Protein AF-A0AA35XD30-F1 (afdb_monomer_lite)

Organism: Geodia barretti (NCBI:txid519541)

Sequence (212 aa):
MPGANDPANYQLPQQPLHLCMFPRARATGRLSSLTNPYHTVIGGTVFMGCSGQNVDDIYKFSSLTDRLEILENTLQWRHMLPTSPDTLNCYPYQDQDPFIMNTCPHVYFCGNQPSFQSGRITGCDGQSVLTICVPSFDLTHSAVLVRLRGGESEVQEIEFGTSLSHAPNPHLEAVLKMQKEGEEKGEGDGGQESRIEGEMTLLHLMDDDDDD

Structure (mmCIF, N/CA/C/O backbone):
data_AF-A0AA35XD30-F1
#
_entry.id   AF-A0AA35XD30-F1
#
loop_
_atom_site.group_PDB
_atom_site.id
_atom_site.type_symbol
_atom_site.label_atom_id
_atom_site.label_alt_id
_atom_site.label_comp_id
_atom_site.label_asym_id
_atom_site.label_entity_id
_atom_site.label_seq_id
_atom_site.pdbx_PDB_ins_code
_atom_site.Cartn_x
_atom_site.Cartn_y
_atom_site.Cartn_z
_atom_site.occupancy
_atom_site.B_iso_or_equiv
_atom_site.auth_seq_id
_atom_site.auth_comp_id
_atom_site.auth_asym_id
_atom_site.auth_atom_id
_atom_site.pdbx_PDB_model_num
ATOM 1 N N . MET A 1 1 ? 6.345 -3.582 -7.026 1.00 96.62 1 MET A N 1
ATOM 2 C CA . MET A 1 1 ? 5.143 -2.862 -7.490 1.00 96.62 1 MET A CA 1
ATOM 3 C C . MET A 1 1 ? 5.609 -1.524 -8.036 1.00 96.62 1 MET A C 1
ATOM 5 O O . MET A 1 1 ? 6.551 -1.000 -7.450 1.00 96.62 1 MET A O 1
ATOM 9 N N . PRO A 1 2 ? 5.038 -1.013 -9.134 1.00 97.94 2 PRO A N 1
ATOM 10 C CA . PRO A 1 2 ? 5.314 0.341 -9.607 1.00 97.94 2 PRO A CA 1
ATOM 11 C C . PRO A 1 2 ? 4.701 1.400 -8.670 1.00 97.94 2 PRO A C 1
ATOM 13 O O . PRO A 1 2 ? 3.645 1.169 -8.074 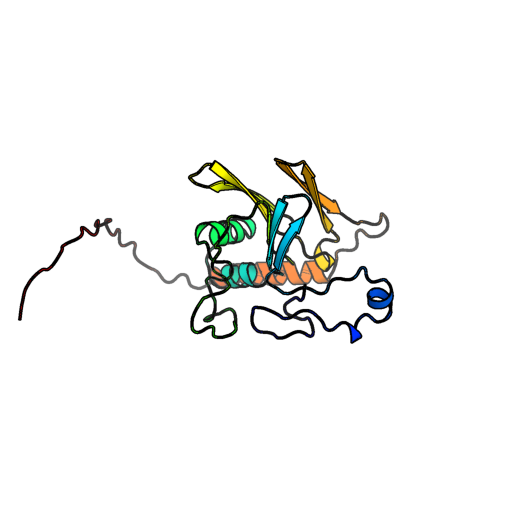1.00 97.94 2 PRO A O 1
ATOM 16 N N . GLY A 1 3 ? 5.354 2.552 -8.544 1.00 96.50 3 GLY A N 1
ATOM 17 C CA . GLY A 1 3 ? 4.852 3.774 -7.911 1.00 96.50 3 GLY A CA 1
ATOM 18 C C . GLY A 1 3 ? 4.527 4.880 -8.922 1.00 96.50 3 GLY A C 1
ATOM 19 O O . GLY A 1 3 ? 4.594 4.682 -10.134 1.00 96.50 3 GLY A O 1
ATOM 20 N N . ALA A 1 4 ? 4.185 6.073 -8.42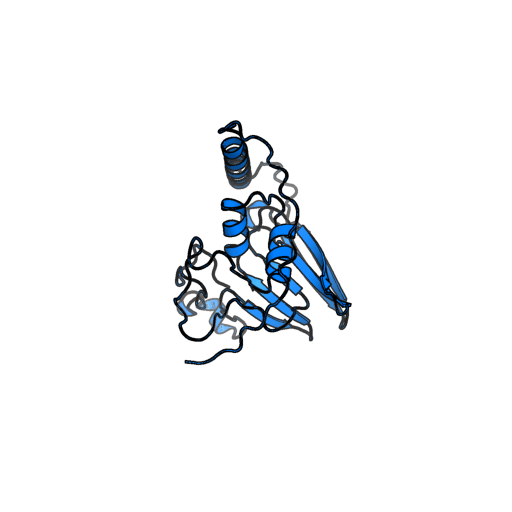6 1.00 94.44 4 ALA A N 1
ATOM 21 C CA . ALA A 1 4 ? 3.718 7.194 -9.256 1.00 94.44 4 ALA A CA 1
ATOM 22 C C . ALA A 1 4 ? 4.753 7.704 -10.275 1.00 94.44 4 ALA A C 1
ATOM 24 O O . ALA A 1 4 ? 4.378 8.203 -11.331 1.00 94.44 4 ALA A O 1
ATOM 25 N N . ASN A 1 5 ? 6.041 7.558 -9.956 1.00 95.31 5 ASN A N 1
ATOM 26 C CA . ASN A 1 5 ? 7.158 8.064 -10.759 1.00 95.31 5 ASN A CA 1
ATOM 27 C C . ASN A 1 5 ? 7.929 6.951 -11.485 1.00 95.31 5 ASN A C 1
ATOM 29 O O . ASN A 1 5 ? 8.984 7.207 -12.065 1.00 95.31 5 ASN A O 1
ATOM 33 N N . ASP A 1 6 ? 7.432 5.715 -11.436 1.00 97.38 6 ASP A N 1
ATOM 34 C CA . ASP A 1 6 ? 8.070 4.593 -12.112 1.00 97.38 6 ASP A CA 1
ATOM 35 C C . ASP A 1 6 ? 7.699 4.551 -13.605 1.00 97.38 6 ASP A C 1
ATOM 37 O O . ASP A 1 6 ? 6.634 5.038 -13.990 1.00 97.38 6 ASP A O 1
ATOM 41 N N . PRO A 1 7 ? 8.528 3.927 -14.467 1.00 96.81 7 PRO A N 1
ATOM 42 C CA . PRO A 1 7 ? 8.246 3.770 -15.896 1.00 96.81 7 PRO A CA 1
ATOM 43 C C . PRO A 1 7 ? 7.192 2.677 -16.154 1.00 96.81 7 PRO A C 1
ATOM 45 O O . PRO A 1 7 ? 7.448 1.661 -16.805 1.00 96.81 7 PRO A O 1
ATOM 48 N N . ALA A 1 8 ? 5.997 2.903 -15.618 1.00 96.06 8 ALA A N 1
ATOM 49 C CA . ALA A 1 8 ? 4.754 2.192 -15.879 1.00 96.06 8 ALA A CA 1
ATOM 50 C C . ALA A 1 8 ? 3.706 3.196 -16.396 1.00 96.06 8 ALA A C 1
ATOM 52 O O . ALA A 1 8 ? 3.977 4.390 -16.536 1.00 96.06 8 ALA A O 1
ATOM 53 N N . ASN A 1 9 ? 2.492 2.735 -16.694 1.00 96.00 9 ASN A N 1
ATOM 54 C CA . ASN A 1 9 ? 1.385 3.659 -16.928 1.00 96.00 9 ASN A CA 1
ATOM 55 C C . ASN A 1 9 ? 1.101 4.496 -15.671 1.00 96.00 9 ASN A C 1
ATOM 57 O O . ASN A 1 9 ? 1.240 4.024 -14.542 1.00 96.00 9 ASN A O 1
ATOM 61 N N . TYR A 1 10 ? 0.684 5.743 -15.895 1.00 94.00 10 TYR A N 1
ATOM 62 C CA . TYR A 1 10 ? 0.339 6.679 -14.826 1.00 94.00 10 TYR A CA 1
ATOM 63 C C . TYR A 1 10 ? -0.996 6.325 -14.153 1.00 94.00 10 TYR A C 1
ATOM 65 O O . TYR A 1 10 ? -1.118 6.392 -12.936 1.00 94.00 10 TYR A O 1
ATOM 73 N N . GLN A 1 11 ? -1.991 5.927 -14.953 1.00 95.44 11 GLN A N 1
ATOM 74 C CA . GLN A 1 11 ? -3.334 5.584 -14.478 1.00 95.44 11 GLN A CA 1
ATOM 75 C C . GLN A 1 11 ? -3.330 4.297 -13.649 1.00 95.44 11 GLN A C 1
ATOM 77 O O . GLN A 1 11 ? -2.622 3.348 -13.987 1.00 95.44 11 GLN A O 1
ATOM 82 N N . LEU A 1 12 ? -4.175 4.225 -12.623 1.00 96.75 12 LEU A N 1
ATOM 83 C CA . LEU A 1 12 ? -4.417 2.987 -11.883 1.00 96.75 12 LEU A CA 1
ATOM 84 C C . LEU A 1 12 ? -5.416 2.079 -12.635 1.00 96.75 12 LEU A C 1
ATOM 86 O O . LEU A 1 12 ? -6.350 2.582 -13.260 1.00 96.75 12 LEU A O 1
ATOM 90 N N . PRO A 1 13 ? -5.260 0.743 -12.586 1.00 97.19 13 PRO A N 1
ATOM 91 C CA . PRO A 1 13 ? -4.125 0.016 -12.029 1.00 97.19 13 PRO A CA 1
ATOM 92 C C . PRO A 1 13 ? -2.864 0.151 -12.902 1.00 97.19 13 PRO A C 1
ATOM 94 O O . PRO A 1 13 ? -2.891 -0.006 -14.127 1.00 97.19 13 PRO A O 1
ATOM 97 N N . GLN A 1 14 ? -1.727 0.398 -12.255 1.00 97.81 14 GLN A N 1
ATOM 98 C CA . GLN A 1 14 ? -0.423 0.432 -12.903 1.00 97.81 14 GLN A CA 1
ATOM 99 C C . GLN A 1 14 ? 0.042 -0.993 -13.227 1.00 97.81 14 GLN A C 1
ATOM 101 O O . GLN A 1 14 ? 0.031 -1.889 -12.374 1.00 97.81 14 GLN A O 1
ATOM 106 N N . GLN A 1 15 ? 0.469 -1.191 -14.471 1.00 97.62 15 GLN A N 1
ATOM 107 C CA . GLN A 1 15 ? 0.975 -2.450 -14.999 1.00 97.62 15 GLN A CA 1
ATOM 108 C C . GLN A 1 15 ? 2.367 -2.773 -14.439 1.00 97.62 15 GLN A C 1
ATOM 110 O O . GLN A 1 15 ? 3.122 -1.863 -14.087 1.00 97.62 15 GLN A O 1
ATOM 115 N N . PRO A 1 16 ? 2.749 -4.062 -14.381 1.00 98.12 16 PRO A N 1
ATOM 116 C CA . PRO A 1 16 ? 4.071 -4.461 -13.922 1.00 98.12 16 PRO A CA 1
ATOM 117 C C . PRO A 1 16 ? 5.197 -3.809 -14.728 1.00 98.12 16 PRO A C 1
ATOM 119 O O . PRO A 1 16 ? 5.119 -3.682 -15.950 1.00 98.12 16 PRO A O 1
ATOM 122 N N . LEU A 1 17 ? 6.301 -3.488 -14.054 1.00 97.81 17 LEU A N 1
ATOM 123 C CA . LEU A 1 17 ? 7.517 -3.019 -14.714 1.00 97.81 17 LEU A CA 1
ATOM 124 C C . LEU A 1 17 ? 8.059 -4.077 -15.674 1.00 97.81 17 LEU A C 1
ATOM 126 O O . LEU A 1 17 ? 8.136 -5.267 -15.341 1.00 97.81 17 LEU A O 1
ATOM 130 N N . HIS A 1 18 ? 8.487 -3.636 -16.853 1.00 97.06 18 HIS A N 1
ATOM 131 C CA . HIS A 1 18 ? 8.980 -4.539 -17.879 1.00 97.06 18 HIS A CA 1
ATOM 132 C C . HIS A 1 18 ? 10.337 -5.149 -17.486 1.00 97.06 18 HIS A C 1
ATOM 134 O O . HIS A 1 18 ? 11.300 -4.451 -17.164 1.00 97.06 18 HIS A O 1
ATOM 140 N N . LEU A 1 19 ? 10.461 -6.479 -17.581 1.00 96.44 19 LEU A N 1
ATOM 141 C CA . LEU A 1 19 ? 11.647 -7.217 -17.117 1.00 96.44 19 LEU A CA 1
ATOM 142 C C . LEU A 1 19 ? 12.942 -6.902 -17.889 1.00 96.44 19 LEU A C 1
ATOM 144 O O . LEU A 1 19 ? 14.023 -7.304 -17.452 1.00 96.44 19 LEU A O 1
ATOM 148 N N . CYS A 1 20 ? 12.873 -6.184 -19.017 1.00 96.31 20 CYS A N 1
ATOM 149 C CA . CYS A 1 20 ? 14.074 -5.698 -19.710 1.00 96.31 20 CYS A CA 1
ATOM 150 C C . CYS A 1 20 ? 14.907 -4.742 -18.844 1.00 96.31 20 CYS A C 1
ATOM 152 O O . CYS A 1 20 ? 16.122 -4.700 -19.009 1.00 96.31 20 CYS A O 1
ATOM 154 N N . MET A 1 21 ? 14.277 -4.050 -17.889 1.00 96.94 21 MET A N 1
ATOM 155 C CA . MET A 1 21 ? 14.954 -3.156 -16.949 1.00 96.94 21 MET A CA 1
ATOM 156 C C . MET A 1 21 ? 15.821 -3.912 -15.933 1.00 96.94 21 MET A C 1
ATOM 158 O O . MET A 1 21 ? 16.737 -3.340 -15.349 1.00 96.94 21 MET A O 1
ATOM 162 N N . PHE A 1 22 ? 15.566 -5.210 -15.733 1.00 96.69 22 PHE A N 1
ATOM 163 C CA . PHE A 1 22 ? 16.188 -6.012 -14.681 1.00 96.69 22 PHE A CA 1
ATOM 164 C C . PHE A 1 22 ? 16.948 -7.228 -15.240 1.00 96.69 22 PHE A C 1
ATOM 166 O O . PHE A 1 22 ? 16.672 -8.364 -14.844 1.00 96.69 22 PHE A O 1
ATOM 173 N N . PRO A 1 23 ? 17.938 -7.047 -16.138 1.00 96.81 23 PRO A N 1
ATOM 174 C CA . PRO A 1 23 ? 18.587 -8.157 -16.839 1.00 96.81 23 PRO A CA 1
ATOM 175 C C . PRO A 1 23 ? 19.306 -9.133 -15.897 1.00 96.81 23 PRO A C 1
ATOM 177 O O . PRO A 1 23 ? 19.336 -10.333 -16.165 1.00 96.81 23 PRO A O 1
ATOM 180 N N . ARG A 1 24 ? 19.850 -8.637 -14.777 1.00 97.50 24 ARG A N 1
ATOM 181 C CA . ARG A 1 24 ? 20.525 -9.464 -13.763 1.00 97.50 24 ARG A CA 1
ATOM 182 C C . ARG A 1 24 ? 19.531 -10.204 -12.873 1.00 97.50 24 ARG A C 1
ATOM 184 O O . ARG A 1 24 ? 19.680 -11.401 -12.658 1.00 97.50 24 ARG A O 1
ATOM 191 N N . ALA A 1 25 ? 18.506 -9.513 -12.378 1.00 96.69 25 ALA A N 1
ATOM 192 C CA . ALA A 1 25 ? 17.532 -10.116 -11.473 1.00 96.69 25 ALA A CA 1
ATOM 193 C C . ALA A 1 25 ? 16.613 -11.111 -12.199 1.00 96.69 25 ALA A C 1
ATOM 195 O O . ALA A 1 25 ? 16.359 -12.189 -11.662 1.00 96.69 25 ALA A O 1
ATOM 196 N N . ARG A 1 26 ? 16.202 -10.830 -13.447 1.00 94.38 26 ARG A N 1
ATOM 197 C CA . ARG A 1 26 ? 15.389 -11.767 -14.249 1.00 94.38 26 ARG A CA 1
ATOM 198 C C . ARG A 1 26 ? 16.091 -13.111 -14.461 1.00 94.38 26 ARG A C 1
ATOM 200 O O . ARG A 1 26 ? 15.434 -14.143 -14.455 1.00 94.38 26 ARG A O 1
ATOM 207 N N . ALA A 1 27 ? 17.422 -13.111 -14.591 1.00 95.88 27 ALA A N 1
ATOM 208 C CA . ALA A 1 27 ? 18.206 -14.328 -14.803 1.00 95.88 27 ALA A CA 1
ATOM 209 C C . ALA A 1 27 ? 18.157 -15.290 -13.602 1.00 95.88 27 ALA A C 1
ATOM 211 O O . ALA A 1 27 ? 18.436 -16.473 -13.756 1.00 95.88 27 ALA A O 1
ATOM 212 N N . THR A 1 28 ? 17.779 -14.803 -12.414 1.00 95.25 28 THR A N 1
ATOM 213 C CA . THR A 1 28 ? 17.629 -15.642 -11.215 1.00 95.25 28 THR A CA 1
ATOM 214 C C . THR A 1 28 ? 16.325 -16.441 -11.193 1.00 95.25 28 THR A C 1
ATOM 216 O O . THR A 1 28 ? 16.205 -17.363 -10.390 1.00 95.25 28 THR A O 1
ATOM 219 N N . GLY A 1 29 ? 15.328 -16.063 -12.005 1.00 93.19 29 GLY A N 1
ATOM 220 C CA . GLY A 1 29 ? 13.977 -16.635 -11.965 1.00 93.19 29 GLY A CA 1
ATOM 221 C C . GLY A 1 29 ? 13.185 -16.339 -10.682 1.00 93.19 29 GLY A C 1
ATOM 222 O O . GLY A 1 29 ? 12.095 -16.871 -10.514 1.00 93.19 29 GLY A O 1
ATOM 223 N N . ARG A 1 30 ? 13.716 -15.513 -9.767 1.00 94.19 30 ARG A N 1
ATOM 224 C CA . ARG A 1 30 ? 13.100 -15.201 -8.460 1.00 94.19 30 ARG A CA 1
ATOM 225 C C . ARG A 1 30 ? 12.446 -13.819 -8.398 1.00 94.19 30 ARG A C 1
ATOM 227 O O . ARG A 1 30 ? 11.814 -13.490 -7.400 1.00 94.19 30 ARG A O 1
ATOM 234 N N . LEU A 1 31 ? 12.613 -13.001 -9.436 1.00 95.81 31 LEU A N 1
ATOM 235 C CA . LEU A 1 31 ? 11.996 -11.681 -9.521 1.00 95.81 31 LEU A CA 1
ATOM 236 C C . LEU A 1 31 ? 10.552 -11.809 -10.011 1.00 95.81 31 LEU A C 1
ATOM 238 O O . LEU A 1 31 ? 10.320 -12.310 -11.108 1.00 95.81 31 LEU A O 1
ATOM 242 N N . SER A 1 32 ? 9.613 -11.275 -9.234 1.00 95.00 32 SER A N 1
ATOM 243 C CA . SER A 1 32 ? 8.230 -11.068 -9.665 1.00 95.00 32 SER A CA 1
ATOM 244 C C . SER A 1 32 ? 7.982 -9.577 -9.866 1.00 95.00 32 SER A C 1
ATOM 246 O O . SER A 1 32 ? 8.139 -8.790 -8.934 1.00 95.00 32 SER A O 1
ATOM 248 N N . SER A 1 33 ? 7.617 -9.187 -11.087 1.00 96.38 33 SER A N 1
ATOM 249 C CA . SER A 1 33 ? 7.104 -7.846 -11.371 1.00 96.38 33 SER A CA 1
ATOM 250 C C . SER A 1 33 ? 5.584 -7.881 -11.249 1.00 96.38 33 SER A C 1
ATOM 252 O O . SER A 1 33 ? 4.950 -8.770 -11.811 1.00 96.38 33 SER A O 1
ATOM 254 N N . LEU A 1 34 ? 5.011 -6.954 -10.485 1.00 96.94 34 LEU A N 1
ATOM 255 C CA . LEU A 1 34 ? 3.620 -6.994 -10.020 1.00 96.94 34 LEU A CA 1
ATOM 256 C C . LEU A 1 34 ? 2.923 -5.661 -10.295 1.00 96.94 34 LEU A C 1
ATOM 258 O O . LEU A 1 34 ? 3.602 -4.651 -10.480 1.00 96.94 34 LEU A O 1
ATOM 262 N N . THR A 1 35 ? 1.592 -5.661 -10.285 1.00 97.75 35 THR A N 1
ATOM 263 C CA . THR A 1 35 ? 0.747 -4.472 -10.480 1.00 97.75 35 THR A CA 1
ATOM 264 C C . THR A 1 35 ? 0.717 -3.566 -9.245 1.00 97.75 35 THR A C 1
ATOM 266 O O . THR A 1 35 ? 1.191 -3.939 -8.170 1.00 97.75 35 THR A O 1
ATOM 269 N N . ASN A 1 36 ? 0.141 -2.375 -9.397 1.00 97.81 36 ASN A N 1
ATOM 270 C CA . ASN A 1 36 ? -0.344 -1.536 -8.299 1.00 97.81 36 ASN A CA 1
ATOM 271 C C . ASN A 1 36 ? -1.789 -1.107 -8.628 1.00 97.81 36 ASN A C 1
ATOM 273 O O . ASN A 1 36 ? -1.979 -0.531 -9.696 1.00 97.81 36 ASN A O 1
ATOM 277 N N . PRO A 1 37 ? -2.805 -1.372 -7.789 1.00 97.75 37 PRO A N 1
ATOM 278 C CA . PRO A 1 37 ? -2.760 -2.086 -6.510 1.00 97.75 37 PRO A CA 1
ATOM 279 C C . PRO A 1 37 ? -2.305 -3.548 -6.634 1.00 97.75 37 PRO A C 1
ATOM 281 O O . PRO A 1 37 ? -2.255 -4.114 -7.733 1.00 97.75 37 PRO A O 1
ATOM 284 N N . TYR A 1 38 ? -1.952 -4.157 -5.502 1.00 97.44 38 TYR A N 1
ATOM 285 C CA . TYR A 1 38 ? -1.525 -5.552 -5.428 1.00 97.44 38 TYR A CA 1
ATOM 286 C C . TYR A 1 38 ? -2.348 -6.343 -4.412 1.00 97.44 38 TYR A C 1
ATOM 288 O O . TYR A 1 38 ? -2.645 -5.861 -3.321 1.00 97.44 38 TYR A O 1
ATOM 296 N N . HIS A 1 39 ? -2.677 -7.581 -4.773 1.00 96.75 39 HIS A N 1
ATOM 297 C CA . HIS A 1 39 ? -3.408 -8.536 -3.949 1.00 96.75 39 HIS A CA 1
ATOM 298 C C . HIS A 1 39 ? -2.754 -9.917 -4.069 1.00 96.75 39 HIS A C 1
ATOM 300 O O . HIS A 1 39 ? -2.471 -10.378 -5.178 1.00 96.75 39 HIS A O 1
ATOM 306 N N . THR A 1 40 ? -2.480 -10.576 -2.941 1.00 96.25 40 THR A N 1
ATOM 307 C CA . THR A 1 40 ? -1.803 -11.881 -2.923 1.00 96.25 40 THR A CA 1
ATOM 308 C C . THR A 1 40 ? -2.037 -12.661 -1.634 1.00 96.25 40 THR A C 1
ATOM 310 O O . THR A 1 40 ? -2.539 -12.124 -0.650 1.00 96.25 40 THR A O 1
ATOM 313 N N . VAL A 1 41 ? -1.619 -13.928 -1.618 1.00 95.62 41 VAL A N 1
ATOM 314 C CA . VAL A 1 41 ? -1.640 -14.789 -0.432 1.00 95.62 41 VAL A CA 1
ATOM 315 C C . VAL A 1 41 ? -0.229 -15.281 -0.133 1.00 95.62 41 VAL A C 1
ATOM 317 O O . VAL A 1 41 ? 0.392 -15.949 -0.959 1.00 95.62 41 VAL A O 1
ATOM 320 N N . ILE A 1 42 ? 0.272 -14.983 1.065 1.00 93.88 42 ILE A N 1
ATOM 321 C CA . ILE A 1 42 ? 1.603 -15.392 1.532 1.00 93.88 42 ILE A CA 1
ATOM 322 C C . ILE A 1 42 ? 1.429 -16.143 2.847 1.00 93.88 42 ILE A C 1
ATOM 324 O O . ILE A 1 42 ? 0.902 -15.596 3.809 1.00 93.88 42 ILE A O 1
ATOM 328 N N . GLY A 1 43 ? 1.844 -17.412 2.897 1.00 91.69 43 GLY A N 1
ATOM 329 C CA . GLY A 1 43 ? 1.742 -18.220 4.120 1.00 91.69 43 GLY A CA 1
ATOM 330 C C . GLY A 1 43 ? 0.309 -18.384 4.651 1.00 91.69 43 GLY A C 1
ATOM 331 O O . GLY A 1 43 ? 0.126 -18.518 5.855 1.00 91.69 43 GLY A O 1
ATOM 332 N N . GLY A 1 44 ? -0.699 -18.335 3.771 1.00 91.88 44 GLY A N 1
ATOM 333 C CA . GLY A 1 44 ? -2.122 -18.361 4.140 1.00 91.88 44 GLY A CA 1
ATOM 334 C C . GLY A 1 44 ? -2.714 -16.997 4.517 1.00 91.88 44 GLY A C 1
ATOM 335 O O . GLY A 1 44 ? -3.926 -16.888 4.665 1.00 91.88 44 GLY A O 1
ATOM 336 N N . THR A 1 45 ? -1.894 -15.949 4.612 1.00 93.75 45 THR A N 1
ATOM 337 C CA . THR A 1 45 ? -2.326 -14.580 4.915 1.00 93.75 45 THR A CA 1
ATOM 338 C C . THR A 1 45 ? -2.615 -13.819 3.623 1.00 93.75 45 THR A C 1
ATOM 340 O O . THR A 1 45 ? -1.766 -13.754 2.734 1.00 93.75 45 THR A O 1
ATOM 343 N N . VAL A 1 46 ? -3.807 -13.229 3.525 1.00 95.38 46 VAL A N 1
ATOM 344 C CA . VAL A 1 46 ? -4.216 -12.374 2.393 1.00 95.38 46 VAL A CA 1
ATOM 345 C C . VAL A 1 46 ? -3.655 -10.970 2.591 1.00 95.38 46 VAL A C 1
ATOM 347 O O . VAL A 1 46 ? -3.998 -10.301 3.566 1.00 95.38 46 VAL A O 1
ATOM 350 N N . PHE A 1 47 ? -2.826 -10.534 1.650 1.00 97.19 47 PHE A N 1
ATOM 351 C CA . PHE A 1 47 ? -2.268 -9.191 1.569 1.00 97.19 47 PHE A CA 1
ATOM 352 C C . PHE A 1 47 ? -2.965 -8.402 0.468 1.00 97.19 47 PHE A C 1
ATOM 354 O O . PHE A 1 47 ? -3.154 -8.908 -0.641 1.00 97.19 47 PHE A O 1
ATOM 361 N N . MET A 1 48 ? -3.275 -7.146 0.756 1.00 97.94 48 MET A N 1
ATOM 362 C CA . MET A 1 48 ? -3.769 -6.178 -0.216 1.00 97.94 48 MET A CA 1
ATOM 363 C C . MET A 1 48 ? -3.108 -4.826 0.047 1.00 97.94 48 MET A C 1
ATOM 365 O O . MET A 1 48 ? -2.863 -4.481 1.200 1.00 97.94 48 MET A O 1
ATOM 369 N N . GLY A 1 49 ? -2.799 -4.058 -0.992 1.00 97.75 49 GLY A N 1
ATOM 370 C CA . GLY A 1 49 ? -2.243 -2.727 -0.778 1.00 97.75 49 GLY A CA 1
ATOM 371 C C . GLY A 1 49 ? -1.888 -1.960 -2.038 1.00 97.75 49 GLY A C 1
ATOM 372 O O . GLY A 1 49 ? -1.863 -2.506 -3.146 1.00 97.75 49 GLY A O 1
ATOM 373 N N . CYS A 1 50 ? -1.596 -0.679 -1.835 1.00 98.06 50 CYS A N 1
ATOM 374 C CA . CYS A 1 50 ? -1.231 0.276 -2.878 1.00 98.06 50 CYS A CA 1
ATOM 375 C C . CYS A 1 50 ? 0.157 0.878 -2.622 1.00 98.06 50 CYS A C 1
ATOM 377 O O . CYS A 1 50 ? 0.666 0.858 -1.501 1.00 98.06 50 CYS A O 1
ATOM 379 N N . SER A 1 51 ? 0.759 1.477 -3.650 1.00 98.12 51 SER A N 1
ATOM 380 C CA . SER A 1 51 ? 2.069 2.142 -3.551 1.00 98.12 51 SER A CA 1
ATOM 381 C C . SER A 1 51 ? 2.044 3.538 -2.902 1.00 98.12 51 SER A C 1
ATOM 383 O O . SER A 1 51 ? 3.076 4.204 -2.919 1.00 98.12 51 SER A O 1
ATOM 385 N N . GLY A 1 52 ? 0.918 4.003 -2.348 1.00 97.56 52 GLY A N 1
ATOM 386 C CA . GLY A 1 52 ? 0.833 5.291 -1.636 1.00 97.56 52 GLY A CA 1
ATOM 387 C C . GLY A 1 52 ? -0.195 6.274 -2.183 1.00 97.56 52 GLY A C 1
ATOM 388 O O . GLY A 1 52 ? -0.784 7.043 -1.427 1.00 97.56 52 GLY A O 1
ATOM 389 N N . GLN A 1 53 ? -0.442 6.229 -3.497 1.00 97.88 53 GLN A N 1
ATOM 390 C CA . GLN A 1 53 ? -1.153 7.311 -4.186 1.00 97.88 53 GLN A CA 1
ATOM 391 C C . GLN A 1 53 ? -2.581 7.529 -3.683 1.00 97.88 53 GLN A C 1
ATOM 393 O O . GLN A 1 53 ? -3.031 8.664 -3.643 1.00 97.88 53 GLN A O 1
ATOM 398 N N . ASN A 1 54 ? -3.284 6.465 -3.296 1.00 97.56 54 ASN A N 1
ATOM 399 C CA . ASN A 1 54 ? -4.665 6.544 -2.827 1.00 97.56 54 ASN A CA 1
ATOM 400 C C . ASN A 1 54 ? -4.792 7.306 -1.500 1.00 97.56 54 ASN A C 1
ATOM 402 O O . ASN A 1 54 ? -5.627 8.197 -1.385 1.00 97.56 54 ASN A O 1
ATOM 406 N N . VAL A 1 55 ? -3.939 6.998 -0.520 1.00 98.25 55 VAL A N 1
ATOM 407 C CA . VAL A 1 55 ? -3.937 7.691 0.777 1.00 98.25 55 VAL A CA 1
ATOM 408 C C . VAL A 1 55 ? -3.445 9.130 0.624 1.00 98.25 55 VAL A C 1
ATOM 410 O O . VAL A 1 55 ? -4.017 10.037 1.224 1.00 98.25 55 VAL A O 1
ATOM 413 N N . ASP A 1 56 ? -2.426 9.359 -0.210 1.00 98.06 56 ASP A N 1
ATOM 414 C CA . ASP A 1 56 ? -1.934 10.711 -0.502 1.00 98.06 56 ASP A CA 1
ATOM 415 C C . ASP A 1 56 ? -2.974 11.597 -1.176 1.00 98.06 56 ASP A C 1
ATOM 417 O O . ASP A 1 56 ? -3.010 12.798 -0.916 1.00 98.06 56 ASP A O 1
ATOM 421 N N . ASP A 1 57 ? -3.789 11.028 -2.058 1.00 98.12 57 ASP A N 1
ATOM 422 C CA . ASP A 1 57 ? -4.832 11.766 -2.754 1.00 98.12 57 ASP A CA 1
ATOM 423 C C . ASP A 1 57 ? -5.973 12.151 -1.804 1.00 98.12 57 ASP A C 1
ATOM 425 O O . ASP A 1 57 ? -6.318 13.326 -1.716 1.00 98.12 57 ASP A O 1
ATOM 429 N N . ILE A 1 58 ? -6.466 11.210 -0.989 1.00 98.31 58 ILE A N 1
ATOM 430 C CA . ILE A 1 58 ? -7.484 11.504 0.035 1.00 98.31 58 ILE A CA 1
ATOM 431 C C . ILE A 1 58 ? -6.978 12.560 1.024 1.00 98.31 58 ILE A C 1
ATOM 433 O O . ILE A 1 58 ? -7.710 13.490 1.350 1.00 98.31 58 ILE A O 1
ATOM 437 N N . TYR A 1 59 ? -5.725 12.460 1.477 1.00 98.12 59 TYR A N 1
ATOM 438 C CA . TYR A 1 59 ? -5.136 13.450 2.384 1.00 98.12 59 TYR A CA 1
ATOM 439 C C . TYR A 1 59 ? -5.143 14.865 1.790 1.00 98.12 59 TYR A C 1
ATOM 441 O O . TYR A 1 59 ? -5.421 15.829 2.492 1.00 98.12 59 TYR A O 1
ATOM 449 N N . LYS A 1 60 ? -4.852 15.012 0.491 1.00 97.19 60 LYS A N 1
ATOM 450 C CA . LYS A 1 60 ? -4.818 16.332 -0.166 1.00 97.19 60 LYS A CA 1
ATOM 451 C C . LYS A 1 60 ? -6.191 16.987 -0.275 1.00 97.19 60 LYS A C 1
ATOM 453 O O . LYS A 1 60 ? -6.258 18.210 -0.348 1.00 97.19 60 LYS A O 1
ATOM 458 N N . PHE A 1 61 ? -7.253 16.188 -0.338 1.00 96.94 61 PHE A N 1
ATOM 459 C CA . PHE A 1 61 ? -8.610 16.651 -0.633 1.00 96.94 61 PHE A CA 1
ATOM 460 C C . PHE A 1 61 ? -9.608 16.379 0.503 1.00 96.94 61 PHE A C 1
ATOM 462 O O . PHE A 1 61 ? -10.816 16.428 0.287 1.00 96.94 61 PHE A O 1
ATOM 469 N N . SER A 1 62 ? -9.128 16.107 1.717 1.00 96.44 62 SER A N 1
ATOM 470 C CA . SER A 1 62 ? -9.968 15.937 2.905 1.00 96.44 62 SER A CA 1
ATOM 471 C C . SER A 1 62 ? -9.380 16.677 4.104 1.00 96.44 62 SER A C 1
ATOM 473 O O . SER A 1 62 ? -8.245 17.141 4.075 1.00 96.44 62 SER A O 1
ATOM 475 N N . SER A 1 63 ? -10.160 16.779 5.179 1.00 96.81 63 SER A N 1
ATOM 476 C CA . SER A 1 63 ? -9.694 17.289 6.472 1.00 96.81 63 SER A CA 1
ATOM 477 C C . SER A 1 63 ? -9.002 16.219 7.329 1.00 96.81 63 SER A C 1
ATOM 479 O O . SER A 1 63 ? -8.715 16.473 8.497 1.00 96.81 63 SER A O 1
ATOM 481 N N . LEU A 1 64 ? -8.797 15.008 6.797 1.00 96.38 64 LEU A N 1
ATOM 482 C CA . LEU A 1 64 ? -8.163 13.908 7.521 1.00 96.38 64 LEU A CA 1
ATOM 483 C C . LEU A 1 64 ? -6.647 14.110 7.535 1.00 96.38 64 LEU A C 1
ATOM 485 O O . LEU A 1 64 ? -6.017 14.222 6.485 1.00 96.38 64 LEU A O 1
ATOM 489 N N . THR A 1 65 ? -6.057 14.120 8.727 1.00 95.56 65 THR A N 1
ATOM 490 C CA . THR A 1 65 ? -4.616 14.340 8.903 1.00 95.56 65 THR A CA 1
ATOM 491 C C . THR A 1 65 ? -3.852 13.041 9.147 1.00 95.56 65 THR A C 1
ATOM 493 O O . THR A 1 65 ? -2.714 12.899 8.693 1.00 95.56 65 THR A O 1
ATOM 496 N N . ASP A 1 66 ? -4.473 12.064 9.813 1.00 97.81 66 ASP A N 1
ATOM 497 C CA . ASP A 1 66 ? -3.843 10.784 10.113 1.00 97.81 66 ASP A CA 1
ATOM 498 C C . ASP A 1 66 ? -3.893 9.822 8.915 1.00 97.81 66 ASP A C 1
ATOM 500 O O . ASP A 1 66 ? -4.957 9.462 8.406 1.00 97.81 66 ASP A O 1
ATOM 504 N N . ARG A 1 67 ? -2.720 9.372 8.450 1.00 98.12 67 ARG A N 1
ATOM 505 C CA . ARG A 1 67 ? -2.624 8.494 7.271 1.00 98.12 67 ARG A CA 1
ATOM 506 C C . ARG A 1 67 ? -3.142 7.092 7.555 1.00 98.12 67 ARG A C 1
ATOM 508 O O . ARG A 1 67 ? -3.685 6.456 6.650 1.00 98.12 67 ARG A O 1
ATOM 515 N N . LEU A 1 68 ? -2.981 6.621 8.790 1.00 98.50 68 LEU A N 1
ATOM 516 C CA . LEU A 1 68 ? -3.507 5.329 9.211 1.00 98.50 68 LEU A CA 1
ATOM 517 C C . LEU A 1 68 ? -5.040 5.348 9.244 1.00 98.50 68 LEU A C 1
ATOM 519 O O . LEU A 1 68 ? -5.652 4.444 8.680 1.00 98.50 68 LEU A O 1
ATOM 523 N N . GLU A 1 69 ? -5.646 6.403 9.796 1.00 98.31 69 GLU A N 1
ATOM 524 C CA . GLU A 1 69 ? -7.097 6.624 9.740 1.00 98.31 69 GLU A CA 1
ATOM 525 C C . GLU A 1 69 ? -7.615 6.665 8.295 1.00 98.31 69 GLU A C 1
ATOM 527 O O . GLU A 1 69 ? -8.583 5.981 7.969 1.00 98.31 69 GLU A O 1
ATOM 532 N N . ILE A 1 70 ? -6.952 7.398 7.392 1.00 98.56 70 ILE A N 1
ATOM 533 C CA . ILE A 1 70 ? -7.332 7.421 5.968 1.00 98.56 70 ILE A CA 1
ATOM 534 C C . ILE A 1 70 ? -7.300 6.008 5.374 1.00 98.56 70 ILE A C 1
ATOM 536 O O . ILE A 1 70 ? -8.236 5.601 4.681 1.00 98.56 70 ILE A O 1
ATOM 540 N N . LEU A 1 71 ? -6.239 5.242 5.643 1.00 98.56 71 LEU A N 1
ATOM 541 C CA . LEU A 1 71 ? -6.120 3.867 5.165 1.00 98.56 71 LEU A CA 1
ATOM 542 C C . LEU A 1 71 ? -7.260 2.990 5.704 1.00 98.56 71 LEU A C 1
ATOM 544 O O . LEU A 1 71 ? -7.897 2.267 4.937 1.00 98.56 71 LEU A O 1
ATOM 548 N N . GLU A 1 72 ? -7.549 3.076 6.999 1.00 98.06 72 GLU A N 1
ATOM 549 C CA . GLU A 1 72 ? -8.645 2.354 7.650 1.00 98.06 72 GLU A CA 1
ATOM 550 C C . GLU A 1 72 ? -10.013 2.748 7.087 1.00 98.06 72 GLU A C 1
ATOM 552 O O . GLU A 1 72 ? -10.843 1.874 6.830 1.00 98.06 72 GLU A O 1
ATOM 557 N N . ASN A 1 73 ? -10.219 4.026 6.784 1.00 97.88 73 ASN A N 1
ATOM 558 C CA . ASN A 1 73 ? -11.430 4.518 6.142 1.00 97.88 73 ASN A CA 1
ATOM 559 C C . ASN A 1 73 ? -11.624 3.909 4.748 1.00 97.88 73 ASN A C 1
ATOM 561 O O . ASN A 1 73 ? -12.718 3.433 4.452 1.00 97.88 73 ASN A O 1
ATOM 565 N N . THR A 1 74 ? -10.571 3.792 3.923 1.00 97.94 74 THR A N 1
ATOM 566 C CA . THR A 1 74 ? -10.703 3.102 2.618 1.00 97.94 74 THR A CA 1
ATOM 567 C C . THR A 1 74 ? -11.163 1.650 2.770 1.00 97.94 74 THR A C 1
ATOM 569 O O . THR A 1 74 ? -11.937 1.156 1.947 1.00 97.94 74 THR A O 1
ATOM 572 N N . LEU A 1 75 ? -10.753 0.976 3.852 1.00 96.06 75 LEU A N 1
ATOM 573 C CA . LEU A 1 75 ? -11.206 -0.373 4.181 1.00 96.06 75 LEU A CA 1
ATOM 574 C C . LEU A 1 75 ? -12.680 -0.399 4.606 1.00 96.06 75 LEU A C 1
ATOM 576 O O . LEU A 1 75 ? -13.431 -1.243 4.114 1.00 96.06 75 LEU A O 1
ATOM 580 N N . GLN A 1 76 ? -13.108 0.538 5.459 1.00 95.25 76 GLN A N 1
ATOM 581 C CA . GLN A 1 76 ? -14.509 0.669 5.882 1.00 95.25 76 GLN A CA 1
ATOM 582 C C . GLN A 1 76 ? -15.440 0.981 4.704 1.00 95.25 76 GLN A C 1
ATOM 584 O O . GLN A 1 76 ? -16.512 0.389 4.587 1.00 95.25 76 GLN A O 1
ATOM 589 N N . TRP A 1 77 ? -15.007 1.845 3.786 1.00 96.69 77 TRP A N 1
ATOM 590 C CA . TRP A 1 77 ? -15.738 2.174 2.558 1.00 96.69 77 TRP A CA 1
ATOM 591 C C . TRP A 1 77 ? -15.713 1.048 1.522 1.00 96.69 77 TRP A C 1
ATOM 593 O O . TRP A 1 77 ? -16.395 1.133 0.503 1.00 96.69 77 TRP A O 1
ATOM 603 N N . ARG A 1 78 ? -14.926 -0.010 1.763 1.00 96.50 78 ARG A N 1
ATOM 604 C CA . ARG A 1 78 ? -14.711 -1.132 0.840 1.00 96.50 78 ARG A CA 1
ATOM 605 C C . ARG A 1 78 ? -14.231 -0.688 -0.546 1.00 96.50 78 ARG A C 1
ATOM 607 O O . ARG A 1 78 ? -14.505 -1.366 -1.536 1.00 96.50 78 ARG A O 1
ATOM 614 N N . HIS A 1 79 ? -13.482 0.410 -0.615 1.00 97.69 79 HIS A N 1
ATOM 615 C CA . HIS A 1 79 ? -13.017 0.988 -1.870 1.00 97.69 79 HIS A CA 1
ATOM 616 C C . HIS A 1 79 ? -11.584 1.503 -1.730 1.00 97.69 79 HIS A C 1
ATOM 618 O O . HIS A 1 79 ? -11.324 2.414 -0.949 1.00 97.69 79 HIS A O 1
ATOM 624 N N . MET A 1 80 ? -10.639 0.934 -2.484 1.00 97.25 80 MET A N 1
ATOM 625 C CA . MET A 1 80 ? -9.213 1.269 -2.347 1.00 97.25 80 MET A CA 1
ATOM 626 C C . MET A 1 80 ? -8.887 2.697 -2.818 1.00 97.25 80 MET A C 1
ATOM 628 O O . MET A 1 80 ? -7.977 3.321 -2.272 1.00 97.25 80 MET A O 1
ATOM 632 N N . LEU A 1 81 ? -9.591 3.198 -3.841 1.00 96.19 81 LEU A N 1
ATOM 633 C CA . LEU A 1 81 ? -9.339 4.491 -4.500 1.00 96.19 81 LEU A CA 1
ATOM 634 C C . LEU A 1 81 ? -10.643 5.314 -4.641 1.00 96.19 81 LEU A C 1
ATOM 636 O O . LEU A 1 81 ? -11.110 5.528 -5.754 1.00 96.19 81 LEU A O 1
ATOM 640 N N . PRO A 1 82 ? -11.300 5.716 -3.541 1.00 96.44 82 PRO A N 1
ATOM 641 C CA . PRO A 1 82 ? -12.637 6.335 -3.573 1.00 96.44 82 PRO A CA 1
ATOM 642 C C . PRO A 1 82 ? -12.688 7.688 -4.296 1.00 96.44 82 PRO A C 1
ATOM 644 O O . PRO A 1 82 ? -13.759 8.140 -4.675 1.00 96.44 82 PRO A O 1
ATOM 647 N N . THR A 1 83 ? -11.540 8.333 -4.488 1.00 96.12 83 THR A N 1
ATOM 648 C CA . THR A 1 83 ? -11.400 9.625 -5.172 1.00 96.12 83 THR A CA 1
ATOM 649 C C . THR A 1 83 ? -11.132 9.488 -6.676 1.00 96.12 83 THR A C 1
ATOM 651 O O . THR A 1 83 ? -10.876 10.466 -7.378 1.00 96.12 83 THR A O 1
ATOM 654 N N . SER A 1 84 ? -11.148 8.257 -7.187 1.00 94.75 84 SER A N 1
ATOM 655 C CA . SER A 1 84 ? -10.975 7.958 -8.601 1.00 94.75 84 SER A CA 1
ATOM 656 C C . SER A 1 84 ? -12.334 7.888 -9.307 1.00 94.75 84 SER A C 1
ATOM 658 O O . SER A 1 84 ? -13.262 7.324 -8.732 1.00 94.75 84 SER A O 1
ATOM 660 N N . PRO A 1 85 ? -12.475 8.402 -10.545 1.00 94.62 85 PRO A N 1
ATOM 661 C CA . PRO A 1 85 ? -11.444 9.002 -11.402 1.00 94.62 85 PRO A CA 1
ATOM 662 C C . PRO A 1 85 ? -11.177 10.501 -11.168 1.00 94.62 85 PRO A C 1
ATOM 664 O O . PRO A 1 85 ? -10.303 11.046 -11.838 1.00 94.62 85 PRO A O 1
ATOM 667 N N . ASP A 1 86 ? -11.914 11.162 -10.274 1.00 95.25 86 ASP A N 1
ATOM 668 C CA . ASP A 1 86 ? -12.003 12.629 -10.206 1.00 95.25 86 ASP A CA 1
ATOM 669 C C . ASP A 1 86 ? -10.677 13.337 -9.889 1.00 95.25 86 ASP A C 1
ATOM 671 O O . ASP A 1 86 ? -10.307 14.292 -10.576 1.00 95.25 86 ASP A O 1
ATOM 675 N N . THR A 1 87 ? -9.947 12.878 -8.871 1.00 95.81 87 THR A N 1
ATOM 676 C CA . THR A 1 87 ? -8.648 13.461 -8.475 1.00 95.81 87 THR A CA 1
ATOM 677 C C . THR A 1 87 ? -7.490 12.485 -8.645 1.00 95.81 87 THR A C 1
ATOM 679 O O . THR A 1 87 ? -6.371 12.906 -8.956 1.00 95.81 87 THR A O 1
ATOM 682 N N . LEU A 1 88 ? -7.758 11.178 -8.550 1.00 95.12 88 LEU A N 1
ATOM 683 C CA . LEU A 1 88 ? -6.781 10.131 -8.826 1.00 95.12 88 LEU A CA 1
ATOM 684 C C . LEU A 1 88 ? -7.112 9.395 -10.127 1.00 95.12 88 LEU A C 1
ATOM 686 O O . LEU A 1 88 ? -8.076 8.637 -10.210 1.00 95.12 88 LEU A O 1
ATOM 690 N N . ASN A 1 89 ? -6.259 9.563 -11.137 1.00 94.75 89 ASN A N 1
ATOM 691 C CA . ASN A 1 89 ? -6.479 8.991 -12.464 1.00 94.75 89 ASN A CA 1
ATOM 692 C C . ASN A 1 89 ? -6.524 7.452 -12.452 1.00 94.75 89 ASN A C 1
ATOM 694 O O . ASN A 1 89 ? -5.538 6.789 -12.112 1.00 94.75 89 ASN A O 1
ATOM 698 N N . CYS A 1 90 ? -7.615 6.881 -12.962 1.00 95.75 90 CYS A N 1
ATOM 699 C CA . CYS A 1 90 ? -7.721 5.458 -13.269 1.00 95.75 90 CYS A CA 1
ATOM 700 C C . CYS A 1 90 ? -8.109 5.196 -14.725 1.00 95.75 90 CYS A C 1
ATOM 702 O O . CYS A 1 90 ? -8.445 6.099 -15.495 1.00 95.75 90 CYS A O 1
ATOM 704 N N . TYR A 1 91 ? -7.996 3.932 -15.114 1.00 94.81 91 TYR A N 1
ATOM 705 C CA . TYR A 1 91 ? -8.536 3.435 -16.365 1.00 94.81 91 TYR A CA 1
ATOM 706 C C . TYR A 1 91 ? -10.076 3.386 -16.292 1.00 94.81 91 TYR A C 1
ATOM 708 O O . TYR A 1 91 ? -10.605 2.908 -15.290 1.00 94.81 91 TYR A O 1
ATOM 716 N N . PRO A 1 92 ? -10.806 3.833 -17.331 1.00 92.69 92 PRO A N 1
ATOM 717 C CA . PRO A 1 92 ? -12.267 3.892 -17.315 1.00 92.69 92 PRO A CA 1
ATOM 718 C C . PRO A 1 92 ? -12.885 2.504 -17.541 1.00 92.69 92 PRO A C 1
ATOM 720 O O . PRO A 1 92 ? -13.229 2.131 -18.665 1.00 92.69 92 PRO A O 1
ATOM 723 N N . TYR A 1 93 ? -13.013 1.719 -16.473 1.00 90.69 93 TYR A N 1
ATOM 724 C CA . TYR A 1 93 ? -13.722 0.440 -16.517 1.00 90.69 93 TYR A CA 1
ATOM 725 C C . TYR A 1 93 ? -15.226 0.666 -16.721 1.00 90.69 93 TYR A C 1
ATOM 727 O O . TYR A 1 93 ? -15.821 1.516 -16.067 1.00 90.69 93 TYR A O 1
ATOM 735 N N . GLN A 1 94 ? -15.835 -0.085 -17.644 1.00 88.81 94 GLN A N 1
ATOM 736 C CA . GLN A 1 94 ? -17.258 0.063 -17.985 1.00 88.81 94 GLN A CA 1
ATOM 737 C C . GLN A 1 94 ? -18.165 -0.848 -17.151 1.00 88.81 94 GLN A C 1
ATOM 739 O O . GLN A 1 94 ? -19.253 -0.433 -16.766 1.00 88.81 94 GLN A O 1
ATOM 744 N N . ASP A 1 95 ? -17.716 -2.074 -16.873 1.00 90.88 95 ASP A N 1
ATOM 745 C CA . ASP A 1 95 ? -18.575 -3.111 -16.292 1.00 90.88 95 ASP A CA 1
ATOM 746 C C . ASP A 1 95 ? -18.408 -3.254 -14.776 1.00 90.88 95 ASP A C 1
ATOM 748 O O . ASP A 1 95 ? -19.386 -3.381 -14.043 1.00 90.88 95 ASP A O 1
ATOM 752 N N . GLN A 1 96 ? -17.160 -3.290 -14.303 1.00 92.38 96 GLN A N 1
ATOM 753 C CA . GLN A 1 96 ? -16.834 -3.499 -12.895 1.00 92.38 96 GLN A CA 1
ATOM 754 C C . GLN A 1 96 ? -15.656 -2.635 -12.481 1.00 92.38 96 GLN A C 1
ATOM 756 O O . GLN A 1 96 ? -14.629 -2.607 -13.161 1.00 92.38 96 GLN A O 1
ATOM 761 N N . ASP A 1 97 ? -15.796 -1.992 -11.328 1.00 94.62 97 ASP A N 1
ATOM 762 C CA . ASP A 1 97 ? -14.716 -1.242 -10.709 1.00 94.62 97 ASP A CA 1
ATOM 763 C C . ASP A 1 97 ? -13.735 -2.205 -10.005 1.00 94.62 97 ASP A C 1
ATOM 765 O O . ASP A 1 97 ? -14.124 -2.903 -9.059 1.00 94.62 97 ASP A O 1
ATOM 769 N N . PRO A 1 98 ? -12.458 -2.275 -10.433 1.00 93.81 98 PRO A N 1
ATOM 770 C CA . PRO A 1 98 ? -11.469 -3.165 -9.827 1.00 93.81 98 PRO A CA 1
ATOM 771 C C . PRO A 1 98 ? -11.002 -2.718 -8.434 1.00 93.81 98 PRO A C 1
ATOM 773 O O . PRO A 1 98 ? -10.280 -3.467 -7.772 1.00 93.81 98 PRO A O 1
ATOM 776 N N . PHE A 1 99 ? -11.345 -1.506 -7.993 1.00 96.56 99 PHE A N 1
ATOM 777 C CA . PHE A 1 99 ? -10.916 -0.949 -6.711 1.00 96.56 99 PHE A CA 1
ATOM 778 C C . PHE A 1 99 ? -11.884 -1.269 -5.566 1.00 96.56 99 PHE A C 1
ATOM 780 O O . PHE A 1 99 ? -11.539 -1.043 -4.401 1.00 96.56 99 PHE A O 1
ATOM 787 N N . ILE A 1 100 ? -13.045 -1.858 -5.874 1.00 96.81 100 ILE A N 1
ATOM 788 C CA . ILE A 1 100 ? -13.978 -2.392 -4.878 1.00 96.81 100 ILE A CA 1
ATOM 789 C C . ILE A 1 100 ? -13.376 -3.631 -4.202 1.00 96.81 100 ILE A C 1
ATOM 791 O O . ILE A 1 100 ? -12.960 -4.603 -4.840 1.00 96.81 100 ILE A O 1
ATOM 795 N N . MET A 1 101 ? -13.378 -3.630 -2.869 1.00 95.44 101 MET A N 1
ATOM 796 C CA . MET A 1 101 ? -12.894 -4.744 -2.058 1.00 95.44 101 MET A CA 1
ATOM 797 C C . MET A 1 101 ? -13.972 -5.821 -1.893 1.00 95.44 101 MET A C 1
ATOM 799 O O . MET A 1 101 ? -14.890 -5.725 -1.070 1.00 95.44 101 MET A O 1
ATOM 803 N N . ASN A 1 102 ? -13.822 -6.895 -2.667 1.00 92.62 102 ASN A N 1
ATOM 804 C CA . ASN A 1 102 ? -14.701 -8.069 -2.620 1.00 92.62 102 ASN A CA 1
ATOM 805 C C . ASN A 1 102 ? -14.366 -9.038 -1.478 1.00 92.62 102 ASN A C 1
ATOM 807 O O . ASN A 1 102 ? -15.210 -9.827 -1.062 1.00 92.62 102 ASN A O 1
ATOM 811 N N . THR A 1 103 ? -13.143 -8.973 -0.957 1.00 91.56 103 THR A N 1
ATOM 812 C CA . THR A 1 103 ? -12.657 -9.820 0.135 1.00 91.56 103 THR A CA 1
ATOM 813 C C . THR A 1 103 ? -11.986 -8.961 1.192 1.00 91.56 103 THR A C 1
ATOM 815 O O . THR A 1 103 ? -11.213 -8.069 0.850 1.00 91.56 103 THR A O 1
ATOM 818 N N . CYS A 1 104 ? -12.233 -9.263 2.465 1.00 93.62 104 CYS A N 1
ATOM 819 C CA . CYS A 1 104 ? -11.543 -8.612 3.571 1.00 93.62 104 CYS A CA 1
ATOM 820 C C . CYS A 1 104 ? -10.096 -9.146 3.662 1.00 93.62 104 CYS A C 1
ATOM 822 O O . CYS A 1 104 ? -9.918 -10.358 3.835 1.00 93.62 104 CYS A O 1
ATOM 824 N N . PRO A 1 105 ? -9.060 -8.305 3.491 1.00 95.62 105 PRO A N 1
ATOM 825 C CA . PRO A 1 105 ? -7.674 -8.739 3.619 1.00 95.62 105 PRO A CA 1
ATOM 826 C C . PRO A 1 105 ? -7.321 -9.027 5.082 1.00 95.62 105 PRO A C 1
ATOM 828 O O . PRO A 1 105 ? -7.926 -8.489 6.000 1.00 95.62 105 PRO A O 1
ATOM 831 N N . HIS A 1 106 ? -6.291 -9.840 5.314 1.00 95.62 106 HIS A N 1
ATOM 832 C CA . HIS A 1 106 ? -5.729 -10.016 6.659 1.00 95.62 106 HIS A CA 1
ATOM 833 C C . HIS A 1 106 ? -4.710 -8.914 6.980 1.00 95.62 106 HIS A C 1
ATOM 835 O O . HIS A 1 106 ? -4.578 -8.493 8.130 1.00 95.62 106 HIS A O 1
ATOM 841 N N . VAL A 1 107 ? -3.986 -8.456 5.954 1.00 97.31 107 VAL A N 1
ATOM 842 C CA . VAL A 1 107 ? -3.047 -7.335 6.019 1.00 97.31 107 VAL A CA 1
ATOM 843 C C . VAL A 1 107 ? -3.371 -6.365 4.893 1.00 97.31 107 VAL A C 1
ATOM 845 O O . VAL A 1 107 ? -3.379 -6.755 3.721 1.00 97.31 107 VAL A O 1
ATOM 848 N N . TYR A 1 108 ? -3.610 -5.108 5.248 1.00 98.19 108 TYR A N 1
ATOM 849 C CA . TYR A 1 108 ? -3.865 -4.025 4.312 1.00 98.19 108 TYR A CA 1
ATOM 850 C C . TYR A 1 108 ? -2.804 -2.940 4.473 1.00 98.19 108 TYR A C 1
ATOM 852 O O . TYR A 1 108 ? -2.586 -2.444 5.577 1.00 98.19 108 T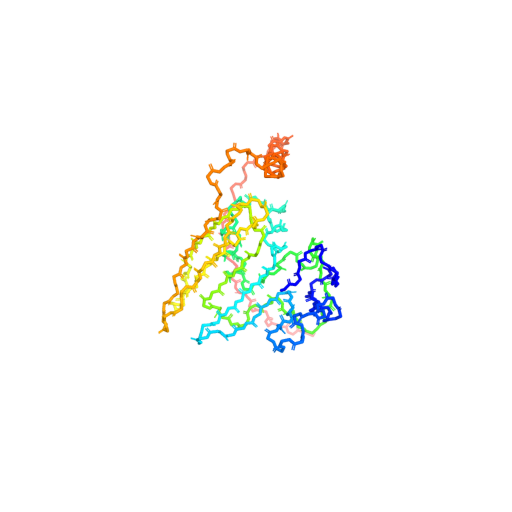YR A O 1
ATOM 860 N N . PHE A 1 109 ? -2.097 -2.601 3.397 1.00 98.50 109 PHE A N 1
ATOM 861 C CA . PHE A 1 109 ? -0.959 -1.689 3.483 1.00 98.50 109 PHE A CA 1
ATOM 862 C C . PHE A 1 109 ? -0.989 -0.573 2.441 1.00 98.50 109 PHE A C 1
ATOM 864 O O . PHE A 1 109 ? -1.526 -0.717 1.341 1.00 98.50 109 PHE A O 1
ATOM 871 N N . CYS A 1 110 ? -0.326 0.525 2.784 1.00 98.38 110 CYS A N 1
ATOM 872 C CA . CYS A 1 110 ? -0.079 1.649 1.899 1.00 98.38 110 CYS A CA 1
ATOM 873 C C . CYS A 1 110 ? 1.412 1.994 1.890 1.00 98.38 110 CYS A C 1
ATOM 875 O O . CYS A 1 110 ? 2.028 2.103 2.947 1.00 98.38 110 CYS A O 1
ATOM 877 N N . GLY A 1 111 ? 2.001 2.117 0.702 1.00 98.19 111 GLY A N 1
ATOM 878 C CA . GLY A 1 111 ? 3.410 2.464 0.516 1.00 98.19 111 GLY A CA 1
ATOM 879 C C . GLY A 1 111 ? 3.713 3.957 0.653 1.00 98.19 111 GLY A C 1
ATOM 880 O O . GLY A 1 111 ? 2.812 4.789 0.624 1.00 98.19 111 GLY A O 1
ATOM 881 N N . ASN A 1 112 ? 5.007 4.284 0.723 1.00 97.69 112 ASN A N 1
ATOM 882 C CA . ASN A 1 112 ? 5.548 5.645 0.600 1.00 97.69 112 ASN A CA 1
ATOM 883 C C . ASN A 1 112 ? 4.933 6.690 1.551 1.00 97.69 112 ASN A C 1
ATOM 885 O O . ASN A 1 112 ? 4.840 7.863 1.202 1.00 97.69 112 ASN A O 1
ATOM 889 N N . GLN A 1 113 ? 4.535 6.279 2.754 1.00 98.06 113 GLN A N 1
ATOM 890 C CA . GLN A 1 113 ? 4.000 7.192 3.764 1.00 98.06 113 GLN A CA 1
ATOM 891 C C . GLN A 1 113 ? 5.136 7.967 4.467 1.00 98.06 113 GLN A C 1
ATOM 893 O O . GLN A 1 113 ? 6.283 7.512 4.466 1.00 98.06 113 GLN A O 1
ATOM 898 N N . PRO A 1 114 ? 4.877 9.156 5.043 1.00 96.38 114 PRO A N 1
ATOM 899 C CA . PRO A 1 114 ? 5.931 9.979 5.652 1.00 96.38 114 PRO A CA 1
ATOM 900 C C . PRO A 1 114 ? 6.573 9.355 6.896 1.00 96.38 114 PRO A C 1
ATOM 902 O O . PRO A 1 114 ? 7.732 9.629 7.194 1.00 96.38 114 PRO A O 1
ATOM 905 N N . SER A 1 115 ? 5.834 8.511 7.609 1.00 96.12 115 SER A N 1
ATOM 906 C CA . SER A 1 115 ? 6.285 7.790 8.794 1.00 96.12 115 SER A CA 1
ATOM 907 C C . SER A 1 115 ? 5.633 6.411 8.848 1.00 96.12 115 SER A C 1
ATOM 909 O O . SER A 1 115 ? 4.630 6.149 8.178 1.00 96.12 115 SER A O 1
ATOM 911 N N . PHE A 1 116 ? 6.228 5.509 9.627 1.00 98.19 116 PHE A N 1
ATOM 912 C CA . PHE A 1 116 ? 5.620 4.220 9.909 1.00 98.19 116 PHE A CA 1
ATOM 913 C C . PHE A 1 116 ? 4.430 4.401 10.847 1.00 98.19 116 PHE A C 1
ATOM 915 O O . PHE A 1 116 ? 4.532 5.049 11.889 1.00 98.19 116 PHE A O 1
ATOM 922 N N . GLN A 1 117 ? 3.311 3.778 10.494 1.00 98.38 117 GLN A N 1
ATOM 923 C CA . GLN A 1 117 ? 2.167 3.628 11.384 1.00 98.38 117 GLN A CA 1
ATOM 924 C C . GLN A 1 117 ? 1.559 2.246 11.182 1.00 98.38 117 GLN A C 1
ATOM 926 O O . GLN A 1 117 ? 1.558 1.705 10.073 1.00 98.38 117 GLN A O 1
ATOM 931 N N . SER A 1 118 ? 1.013 1.678 12.250 1.00 98.12 118 SER A N 1
ATOM 932 C CA . SER A 1 118 ? 0.274 0.427 12.164 1.00 98.12 118 SER A CA 1
ATOM 933 C C . SER A 1 118 ? -0.894 0.404 13.127 1.00 98.12 118 SER A C 1
ATOM 935 O O . SER A 1 118 ? -0.752 0.827 14.275 1.00 98.12 118 SER A O 1
ATOM 937 N N . GLY A 1 119 ? -2.001 -0.163 12.672 1.00 97.00 119 GLY A N 1
ATOM 938 C CA . GLY A 1 119 ? -3.229 -0.307 13.432 1.00 97.00 119 GLY A CA 1
ATOM 939 C C . GLY A 1 119 ? -3.812 -1.698 13.273 1.00 97.00 119 GLY A C 1
ATOM 940 O O . GLY A 1 119 ? -3.322 -2.546 12.518 1.00 97.00 119 GLY A O 1
ATOM 941 N N . ARG A 1 120 ? -4.879 -1.950 14.022 1.00 96.38 120 ARG A N 1
ATOM 942 C CA . ARG A 1 120 ? -5.691 -3.141 13.822 1.00 96.38 120 ARG A CA 1
ATOM 943 C C . ARG A 1 120 ? -7.150 -2.756 13.934 1.00 96.38 120 ARG A C 1
ATOM 945 O O . ARG A 1 120 ? -7.612 -2.373 15.005 1.00 96.38 120 ARG A O 1
ATOM 952 N N . ILE A 1 121 ? -7.867 -2.911 12.832 1.00 95.12 121 ILE A N 1
ATOM 953 C CA . ILE A 1 121 ? -9.295 -2.632 12.753 1.00 95.12 121 ILE A CA 1
ATOM 954 C C . ILE A 1 121 ? -10.076 -3.942 12.796 1.00 95.12 121 ILE A C 1
ATOM 956 O O . ILE A 1 121 ? -9.660 -4.958 12.231 1.00 95.12 121 ILE A O 1
ATOM 960 N N . THR A 1 122 ? -11.197 -3.927 13.515 1.00 94.44 122 THR A N 1
ATOM 961 C CA . THR A 1 122 ? -12.093 -5.079 13.643 1.00 94.44 122 THR A CA 1
ATOM 962 C C . THR A 1 122 ? -13.406 -4.774 12.932 1.00 94.44 122 THR A C 1
ATOM 964 O O . THR A 1 122 ? -14.024 -3.745 13.191 1.00 94.44 122 THR A O 1
ATOM 967 N N . GLY A 1 123 ? -13.806 -5.653 12.017 1.00 89.25 123 GLY A N 1
ATOM 968 C CA . GLY A 1 123 ? -15.075 -5.583 11.300 1.00 89.25 123 GLY A CA 1
ATOM 969 C C . GLY A 1 123 ? -16.254 -6.045 12.157 1.00 89.25 123 GLY A C 1
ATOM 970 O O . GLY A 1 123 ? -16.081 -6.657 13.213 1.00 89.25 123 GLY A O 1
ATOM 971 N N . CYS A 1 124 ? -17.471 -5.780 11.684 1.00 85.75 124 CYS A N 1
ATOM 972 C CA . CYS A 1 124 ? -18.703 -6.129 12.393 1.00 85.75 124 CYS A CA 1
ATOM 973 C C . CYS A 1 124 ? -18.890 -7.640 12.608 1.00 85.75 124 CYS A C 1
ATOM 975 O O . CYS A 1 124 ? -19.481 -8.027 13.613 1.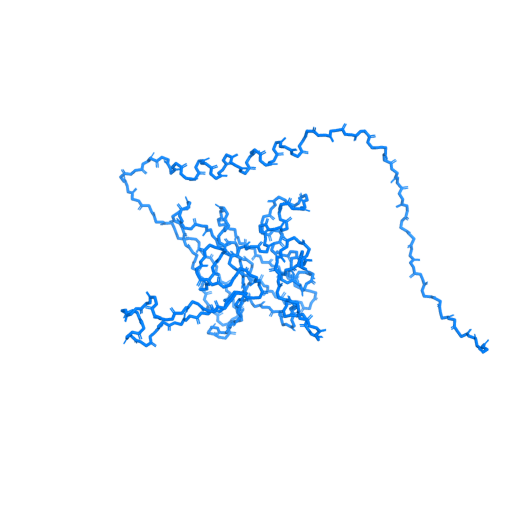00 85.75 124 CYS A O 1
ATOM 977 N N . ASP A 1 125 ? -18.333 -8.491 11.739 1.00 88.31 125 ASP A N 1
ATOM 978 C CA . ASP A 1 125 ? -18.413 -9.953 11.880 1.00 88.31 125 ASP A CA 1
ATOM 979 C C . ASP A 1 125 ? -17.183 -10.540 12.597 1.00 88.31 125 ASP A C 1
ATOM 981 O O . ASP A 1 125 ? -16.884 -11.730 12.486 1.00 88.31 125 ASP A O 1
ATOM 985 N N . GLY A 1 126 ? -16.428 -9.700 13.313 1.00 88.75 126 GLY A N 1
ATOM 986 C CA . GLY A 1 126 ? -15.231 -10.106 14.048 1.00 88.75 126 GLY A CA 1
ATOM 987 C C . GLY A 1 126 ? -14.004 -10.355 13.168 1.00 88.75 126 GLY A C 1
ATOM 988 O O . GLY A 1 126 ? -13.004 -10.880 13.662 1.00 88.75 126 GLY A O 1
ATOM 989 N N . GLN A 1 127 ? -14.037 -9.980 11.880 1.00 90.75 127 GLN A N 1
ATOM 990 C CA . GLN A 1 127 ? -12.829 -9.970 11.051 1.00 90.75 127 GLN A CA 1
ATOM 991 C C . GLN A 1 127 ? -11.822 -8.988 11.647 1.00 90.75 127 GLN A C 1
ATOM 993 O O . GLN A 1 127 ? -12.211 -7.931 12.129 1.00 90.75 127 GLN A O 1
ATOM 998 N N . SER A 1 128 ? -10.529 -9.291 11.591 1.00 93.31 128 SER A N 1
ATOM 999 C CA . SER A 1 128 ? -9.508 -8.395 12.130 1.00 93.31 128 SER A CA 1
ATOM 1000 C C . SER A 1 128 ? -8.383 -8.204 11.127 1.00 93.31 128 SER A C 1
ATOM 1002 O O . SER A 1 128 ? -7.772 -9.179 10.681 1.00 93.31 128 SER A O 1
ATOM 1004 N N . VAL A 1 129 ? -8.132 -6.945 10.772 1.00 95.75 129 VAL A N 1
ATOM 1005 C CA . VAL A 1 129 ? -7.222 -6.552 9.694 1.00 95.75 129 VAL A CA 1
ATOM 1006 C C . VAL A 1 129 ? -6.076 -5.744 10.272 1.00 95.75 129 VAL A C 1
ATOM 1008 O O . VAL A 1 129 ? -6.295 -4.760 10.974 1.00 95.75 129 VAL A O 1
ATOM 1011 N N . LEU A 1 130 ? -4.849 -6.163 9.969 1.00 97.38 130 LEU A N 1
ATOM 1012 C CA . LEU A 1 130 ? -3.643 -5.398 10.269 1.00 97.38 130 LEU A CA 1
ATOM 1013 C C . LEU A 1 130 ? -3.460 -4.316 9.199 1.00 97.38 130 LEU A C 1
ATOM 1015 O O . LEU A 1 130 ? -3.233 -4.644 8.033 1.00 97.38 130 LEU A O 1
ATOM 1019 N N . THR A 1 131 ? -3.545 -3.049 9.593 1.00 98.25 131 THR A N 1
ATOM 1020 C CA . THR A 1 131 ? -3.336 -1.886 8.721 1.00 98.25 131 THR A CA 1
ATOM 1021 C C . THR A 1 131 ? -1.919 -1.349 8.888 1.00 98.25 131 THR A C 1
ATOM 1023 O O . THR A 1 131 ? -1.403 -1.279 10.004 1.00 98.25 131 THR A O 1
ATOM 1026 N N . ILE A 1 132 ? -1.243 -1.039 7.778 1.00 98.62 132 ILE A N 1
ATOM 1027 C CA . ILE A 1 132 ? 0.171 -0.634 7.784 1.00 98.62 132 ILE A CA 1
ATOM 1028 C C . ILE A 1 132 ? 0.411 0.524 6.810 1.00 98.62 132 ILE A C 1
ATOM 1030 O O . ILE A 1 132 ? 0.298 0.363 5.594 1.00 98.62 132 ILE A O 1
ATOM 1034 N N . CYS A 1 133 ? 0.861 1.657 7.334 1.00 98.69 133 CYS A N 1
ATOM 1035 C CA . CYS A 1 133 ? 1.512 2.713 6.566 1.00 98.69 133 CYS A CA 1
ATOM 1036 C C . CYS A 1 133 ? 3.009 2.404 6.493 1.00 98.69 133 CYS A C 1
ATOM 1038 O O . CYS A 1 133 ? 3.736 2.539 7.478 1.00 98.69 133 CYS A O 1
ATOM 1040 N N . VAL A 1 134 ? 3.469 1.934 5.334 1.00 98.56 134 VAL A N 1
ATOM 1041 C CA . VAL A 1 134 ? 4.883 1.643 5.091 1.00 98.56 134 VAL A CA 1
ATOM 1042 C C . VAL A 1 134 ? 5.601 2.964 4.805 1.00 98.56 134 VAL A C 1
ATOM 1044 O O . VAL A 1 134 ? 5.229 3.651 3.846 1.00 98.56 134 VAL A O 1
ATOM 1047 N N . PRO A 1 135 ? 6.627 3.323 5.594 1.00 97.88 135 PRO A N 1
ATOM 1048 C CA . PRO A 1 135 ? 7.321 4.585 5.430 1.00 97.88 135 PRO A CA 1
ATOM 1049 C C . PRO A 1 135 ? 8.130 4.623 4.131 1.00 97.88 135 PRO A C 1
ATOM 1051 O O . PRO A 1 135 ? 8.576 3.597 3.607 1.00 97.88 135 PRO A O 1
ATOM 1054 N N . SER A 1 136 ? 8.357 5.828 3.619 1.00 96.94 136 SER A N 1
ATOM 1055 C CA . SER A 1 136 ? 9.318 6.063 2.548 1.00 96.94 136 SER A CA 1
ATOM 1056 C C . SER A 1 136 ? 10.736 5.819 3.056 1.00 96.94 136 SER A C 1
ATOM 1058 O O . SER A 1 136 ? 11.273 6.606 3.835 1.00 96.94 136 SER A O 1
ATOM 1060 N N . PHE A 1 137 ? 11.373 4.757 2.560 1.00 96.19 137 PHE A N 1
ATOM 1061 C CA . PHE A 1 137 ? 12.740 4.403 2.945 1.00 96.19 137 PHE A CA 1
ATOM 1062 C C . PHE A 1 137 ? 13.749 5.530 2.666 1.00 96.19 137 PHE A C 1
ATOM 1064 O O . PHE A 1 137 ? 14.693 5.706 3.427 1.00 96.19 137 PHE A O 1
ATOM 1071 N N . ASP A 1 138 ? 13.551 6.306 1.596 1.00 93.81 138 ASP A N 1
ATOM 1072 C CA . ASP A 1 138 ? 14.412 7.450 1.254 1.00 93.81 138 ASP A CA 1
ATOM 1073 C C . ASP A 1 138 ? 14.363 8.569 2.310 1.00 93.81 138 ASP A C 1
ATOM 1075 O O . ASP A 1 138 ? 15.330 9.302 2.506 1.00 93.81 138 ASP A O 1
ATOM 1079 N N . LEU A 1 139 ? 13.238 8.683 3.020 1.00 90.88 139 LEU A N 1
ATOM 1080 C CA . LEU A 1 139 ? 13.023 9.694 4.049 1.00 90.88 139 LEU A CA 1
ATOM 1081 C C . LEU A 1 139 ? 13.434 9.183 5.430 1.00 90.88 139 LEU A C 1
ATOM 1083 O O . LEU A 1 139 ? 14.176 9.861 6.142 1.00 90.88 139 LEU A O 1
ATOM 1087 N N . THR A 1 140 ? 12.959 7.994 5.798 1.00 93.06 140 THR A N 1
ATOM 1088 C CA . THR A 1 140 ? 13.049 7.467 7.167 1.00 93.06 140 THR A CA 1
ATOM 1089 C C . THR A 1 140 ? 14.210 6.502 7.375 1.00 93.06 140 THR A C 1
ATOM 1091 O O . THR A 1 140 ? 14.575 6.224 8.513 1.00 93.06 140 THR A O 1
ATOM 1094 N N . HIS A 1 141 ? 14.788 5.966 6.295 1.00 94.88 141 HIS A N 1
ATOM 1095 C CA . HIS A 1 141 ? 15.706 4.826 6.333 1.00 94.88 141 HIS A CA 1
ATOM 1096 C C . HIS A 1 141 ? 15.136 3.633 7.106 1.00 94.88 141 HIS A C 1
ATOM 1098 O O . HIS A 1 141 ? 15.878 2.907 7.766 1.00 94.88 141 HIS A O 1
ATOM 1104 N N . SER A 1 142 ? 13.821 3.424 7.047 1.00 95.25 142 SER A N 1
ATOM 1105 C CA . SER A 1 142 ? 13.154 2.338 7.756 1.00 95.25 142 SER A CA 1
ATOM 1106 C C . SER A 1 142 ? 12.338 1.446 6.826 1.00 95.25 142 SER A C 1
ATOM 1108 O O . SER A 1 142 ? 11.871 1.854 5.762 1.00 95.25 142 SER A O 1
ATOM 1110 N N . ALA A 1 143 ? 12.219 0.178 7.209 1.00 97.00 143 ALA A N 1
ATOM 1111 C CA . ALA A 1 143 ? 11.423 -0.830 6.525 1.00 97.00 143 ALA A CA 1
ATOM 1112 C C . ALA A 1 143 ? 10.524 -1.558 7.525 1.00 97.00 143 ALA A C 1
ATOM 1114 O O . ALA A 1 143 ? 10.748 -1.519 8.731 1.00 97.00 143 ALA A O 1
ATOM 1115 N N . VAL A 1 144 ? 9.522 -2.270 7.017 1.00 97.88 144 VAL A N 1
ATOM 1116 C CA . VAL A 1 144 ? 8.533 -2.955 7.851 1.00 97.88 144 VAL A CA 1
ATOM 1117 C C . VAL A 1 144 ? 8.666 -4.464 7.705 1.00 97.88 144 VAL A C 1
ATOM 1119 O O . VAL A 1 144 ? 8.658 -4.997 6.594 1.00 97.88 144 VAL A O 1
ATOM 1122 N N . LEU A 1 145 ? 8.758 -5.161 8.835 1.00 97.50 145 LEU A N 1
ATOM 1123 C CA . LEU A 1 145 ? 8.734 -6.614 8.909 1.00 97.50 145 LEU A CA 1
ATOM 1124 C C . LEU A 1 145 ? 7.377 -7.082 9.433 1.00 97.50 145 LEU A C 1
ATOM 1126 O O . LEU A 1 145 ? 6.981 -6.740 10.545 1.00 97.50 145 LEU A O 1
ATOM 1130 N N . VAL A 1 146 ? 6.696 -7.914 8.645 1.00 96.75 146 VAL A N 1
ATOM 1131 C CA . VAL A 1 146 ? 5.445 -8.563 9.051 1.00 96.75 146 VAL A CA 1
ATOM 1132 C C . VAL A 1 146 ? 5.722 -10.026 9.365 1.00 96.75 146 VAL A C 1
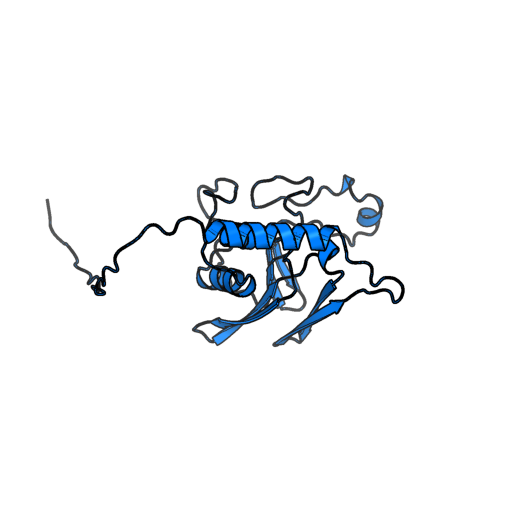ATOM 1134 O O . VAL A 1 146 ? 6.116 -10.806 8.494 1.00 96.75 146 VAL A O 1
ATOM 1137 N N . ARG A 1 147 ? 5.517 -10.410 10.622 1.00 95.12 147 ARG A N 1
ATOM 1138 C CA . ARG A 1 147 ? 5.592 -11.801 11.066 1.00 95.12 147 ARG A CA 1
ATOM 1139 C C . ARG A 1 147 ? 4.260 -12.488 10.790 1.00 95.12 147 ARG A C 1
ATOM 1141 O O . ARG A 1 147 ? 3.218 -12.008 11.219 1.00 95.12 147 ARG A O 1
ATOM 1148 N N . LEU A 1 148 ? 4.317 -13.648 10.136 1.00 93.44 148 LEU A N 1
ATOM 1149 C CA . LEU A 1 148 ? 3.149 -14.468 9.814 1.00 93.44 148 LEU A CA 1
ATOM 1150 C C . LEU A 1 148 ? 3.106 -15.698 10.721 1.00 93.44 148 LEU A C 1
ATOM 1152 O O . LEU A 1 148 ? 3.987 -16.556 10.639 1.00 93.44 148 LEU A O 1
ATOM 1156 N N . ARG A 1 149 ? 2.088 -15.808 11.579 1.00 82.00 149 ARG A N 1
ATOM 1157 C CA . ARG A 1 149 ? 1.857 -16.996 12.410 1.00 82.00 149 ARG A CA 1
ATOM 1158 C C . ARG A 1 149 ? 0.401 -17.418 12.265 1.00 82.00 149 ARG A C 1
ATOM 1160 O O . ARG A 1 149 ? -0.435 -16.857 12.945 1.00 82.00 149 ARG A O 1
ATOM 1167 N N . GLY A 1 150 ? 0.119 -18.374 11.373 1.00 63.69 150 GLY A N 1
ATOM 1168 C CA . GLY A 1 150 ? -1.217 -18.815 10.914 1.00 63.69 150 GLY A CA 1
ATOM 1169 C C . GLY A 1 150 ? -2.410 -18.550 11.848 1.00 63.69 150 GLY A C 1
ATOM 1170 O O . GLY A 1 150 ? -2.875 -19.470 12.515 1.00 63.69 150 GLY A O 1
ATOM 1171 N N . GLY A 1 151 ? -2.887 -17.300 11.873 1.00 65.12 151 GLY A N 1
ATOM 1172 C CA . GLY A 1 151 ? -3.925 -16.792 12.779 1.00 65.12 151 GLY A CA 1
ATOM 1173 C C . GLY A 1 151 ? -3.675 -15.353 13.258 1.00 65.12 151 GLY A C 1
ATOM 1174 O O . GLY A 1 151 ? -4.607 -14.561 13.342 1.00 65.12 151 GLY A O 1
ATOM 1175 N N . GLU A 1 152 ? -2.417 -14.976 13.485 1.00 79.94 152 GLU A N 1
ATOM 1176 C CA . GLU A 1 152 ? -2.009 -13.651 13.956 1.00 79.94 152 GLU A CA 1
ATOM 1177 C C . GLU A 1 152 ? -0.848 -13.113 13.109 1.00 79.94 152 GLU A C 1
ATOM 1179 O O . GLU A 1 152 ? 0.076 -13.835 12.721 1.00 79.94 152 GLU A O 1
ATOM 1184 N N . SER A 1 153 ? -0.926 -11.824 12.777 1.00 89.69 153 SER A N 1
ATOM 1185 C CA . SER A 1 153 ? 0.141 -11.091 12.094 1.00 89.69 153 SER A CA 1
ATOM 1186 C C . SER A 1 153 ? 0.581 -9.946 12.988 1.00 89.69 153 SER A C 1
ATOM 1188 O O . SER A 1 153 ? -0.259 -9.160 13.430 1.00 89.69 153 SER A O 1
ATOM 1190 N N . GLU A 1 154 ? 1.881 -9.884 13.250 1.00 92.31 154 GLU A N 1
ATOM 1191 C CA . GLU A 1 154 ? 2.532 -8.822 14.015 1.00 92.31 154 GLU A CA 1
ATOM 1192 C C . GLU A 1 154 ? 3.423 -8.019 13.075 1.00 92.31 154 GLU A C 1
ATOM 1194 O O . GLU A 1 154 ? 3.999 -8.568 12.130 1.00 92.31 154 GLU A O 1
ATOM 1199 N N . VAL A 1 155 ? 3.559 -6.727 13.348 1.00 96.56 155 VAL A N 1
ATOM 1200 C CA . VAL A 1 155 ? 4.350 -5.806 12.539 1.00 96.56 155 VAL A CA 1
ATOM 1201 C C . VAL A 1 155 ? 5.411 -5.132 13.392 1.00 96.56 155 VAL A C 1
ATOM 1203 O O . VAL A 1 155 ? 5.181 -4.820 14.558 1.00 96.56 155 VAL A O 1
ATOM 1206 N N . GLN A 1 156 ? 6.584 -4.932 12.806 1.00 96.50 156 GLN A N 1
ATOM 1207 C CA . GLN A 1 156 ? 7.697 -4.244 13.438 1.00 96.50 156 GLN A CA 1
ATOM 1208 C C . GLN A 1 156 ? 8.405 -3.353 12.415 1.00 96.50 156 GLN A C 1
ATOM 1210 O O . GLN A 1 156 ? 8.716 -3.802 11.310 1.00 96.50 156 GLN A O 1
ATOM 1215 N N . GLU A 1 157 ? 8.702 -2.116 12.803 1.00 97.06 157 GLU A N 1
ATOM 1216 C CA . GLU A 1 157 ? 9.598 -1.236 12.055 1.00 97.06 157 GLU A CA 1
ATOM 1217 C C . GLU A 1 157 ? 11.067 -1.595 12.321 1.00 97.06 157 GLU A C 1
ATOM 1219 O O . GLU A 1 157 ? 11.470 -1.910 13.443 1.00 97.06 157 GLU A O 1
ATOM 1224 N N . ILE A 1 158 ? 11.868 -1.569 11.261 1.00 96.50 158 ILE A N 1
ATOM 1225 C CA . ILE A 1 158 ? 13.309 -1.788 11.277 1.00 96.50 158 ILE A CA 1
ATOM 1226 C C . ILE A 1 158 ? 13.969 -0.551 10.679 1.00 96.50 158 ILE A C 1
ATOM 1228 O O . ILE A 1 158 ? 13.843 -0.301 9.482 1.00 96.50 158 ILE A O 1
ATOM 1232 N N . GLU A 1 159 ? 14.703 0.187 11.503 1.00 94.00 159 GLU A N 1
ATOM 1233 C CA . GLU A 1 159 ? 15.472 1.358 11.085 1.00 94.00 159 GLU A CA 1
ATOM 1234 C C . GLU A 1 159 ? 16.914 0.982 10.720 1.00 94.00 159 GLU A C 1
ATOM 1236 O O . GLU A 1 159 ? 17.572 0.182 11.392 1.00 94.00 159 GLU A O 1
ATOM 1241 N N . PHE A 1 160 ? 17.425 1.594 9.656 1.00 91.50 160 PHE A N 1
ATOM 1242 C CA . PHE A 1 160 ? 18.774 1.404 9.141 1.00 91.50 160 PHE A CA 1
ATOM 1243 C C . PHE A 1 160 ? 19.568 2.698 9.324 1.00 91.50 160 PHE A C 1
ATOM 1245 O O . PHE A 1 160 ? 19.602 3.565 8.456 1.00 91.50 160 PHE A O 1
ATOM 1252 N N . GLY A 1 161 ? 20.236 2.822 10.469 1.00 83.25 161 GLY A N 1
ATOM 1253 C CA . GLY A 1 161 ? 21.133 3.937 10.765 1.00 83.25 161 GLY A CA 1
ATOM 1254 C C . GLY A 1 161 ? 22.607 3.542 10.688 1.00 83.25 161 GLY A C 1
ATOM 1255 O O . GLY A 1 161 ? 22.979 2.395 10.939 1.00 83.25 161 GLY A O 1
ATOM 1256 N N . THR A 1 162 ? 23.473 4.517 10.406 1.00 64.56 162 THR A N 1
ATOM 1257 C CA . THR A 1 162 ? 24.907 4.400 10.710 1.00 64.56 162 THR A CA 1
ATOM 1258 C C . THR A 1 162 ? 25.244 5.301 11.891 1.00 64.56 162 THR A C 1
ATOM 1260 O O . THR A 1 162 ? 24.679 6.381 12.045 1.00 64.56 162 THR A O 1
ATOM 1263 N N . SER A 1 163 ? 26.209 4.902 12.717 1.00 62.31 163 SER A N 1
ATOM 1264 C CA . SER A 1 163 ? 26.718 5.721 13.826 1.00 62.31 163 SER A CA 1
ATOM 1265 C C . SER A 1 163 ? 27.481 6.981 13.375 1.00 62.31 163 SER A C 1
ATOM 1267 O O . SER A 1 163 ? 27.969 7.727 14.220 1.00 62.31 163 SER A O 1
ATOM 1269 N N . LEU A 1 164 ? 27.601 7.231 12.063 1.00 55.84 164 LEU A N 1
ATOM 1270 C CA . LEU A 1 164 ? 28.483 8.243 11.473 1.00 55.84 164 LEU A CA 1
ATOM 1271 C C . LEU A 1 164 ? 27.777 9.475 10.887 1.00 55.84 164 LEU A C 1
ATOM 1273 O O . LEU A 1 164 ? 28.456 10.344 10.346 1.00 55.84 164 LEU A O 1
ATOM 1277 N N . SER A 1 165 ? 26.461 9.636 11.038 1.00 46.03 165 SER A N 1
ATOM 1278 C CA . SER A 1 165 ? 25.811 10.884 10.622 1.00 46.03 165 SER A CA 1
ATOM 1279 C C . SER A 1 165 ? 24.529 11.184 11.399 1.00 46.03 165 SER A C 1
ATOM 1281 O O . SER A 1 165 ? 23.451 10.736 11.032 1.00 46.03 165 SER A O 1
ATOM 1283 N N . HIS A 1 166 ? 24.642 12.067 12.393 1.00 48.62 166 HIS A N 1
ATOM 1284 C CA . HIS A 1 166 ? 23.572 12.992 12.806 1.00 48.62 166 HIS A CA 1
ATOM 1285 C C . HIS A 1 166 ? 23.366 14.113 11.758 1.00 48.62 166 HIS A C 1
ATOM 1287 O O . HIS A 1 166 ? 23.011 15.238 12.099 1.00 48.62 166 HIS A O 1
ATOM 1293 N N . ALA A 1 167 ? 23.668 13.858 10.481 1.00 53.31 167 ALA A N 1
ATOM 1294 C CA . ALA A 1 167 ? 23.402 14.831 9.436 1.00 53.31 167 ALA A CA 1
ATOM 1295 C C . ALA A 1 167 ? 21.905 14.730 9.099 1.00 53.31 167 ALA A C 1
ATOM 1297 O O . ALA A 1 167 ? 21.474 13.650 8.688 1.00 53.31 167 ALA A O 1
ATOM 1298 N N . PRO A 1 168 ? 21.108 15.795 9.301 1.00 56.31 168 PRO A N 1
ATOM 1299 C CA . PRO A 1 168 ? 19.701 15.786 8.924 1.00 56.31 168 PRO A CA 1
ATOM 1300 C C . PRO A 1 168 ? 19.584 15.507 7.423 1.00 56.31 168 PRO A C 1
ATOM 1302 O O . PRO A 1 168 ? 20.335 16.074 6.628 1.00 56.31 168 PRO A O 1
ATOM 1305 N N . ASN A 1 169 ? 18.673 14.607 7.043 1.00 63.66 169 ASN A N 1
ATOM 1306 C CA . ASN A 1 169 ? 18.395 14.298 5.645 1.00 63.66 169 ASN A CA 1
ATOM 1307 C C . ASN A 1 169 ? 17.753 15.545 4.996 1.00 63.66 169 ASN A C 1
ATOM 1309 O O . ASN A 1 169 ? 16.617 15.878 5.337 1.00 63.66 169 ASN A O 1
ATOM 1313 N N . PRO A 1 170 ? 18.433 16.252 4.069 1.00 65.56 170 PRO A N 1
ATOM 1314 C CA . PRO A 1 170 ? 17.909 17.492 3.491 1.00 65.56 170 PRO A CA 1
ATOM 1315 C C . PRO A 1 170 ? 16.605 17.278 2.716 1.00 65.56 170 PRO A C 1
ATOM 1317 O O . PRO A 1 170 ? 15.799 18.197 2.595 1.00 65.56 170 PRO A O 1
ATOM 1320 N N . HIS A 1 171 ? 16.398 16.064 2.195 1.00 62.06 171 HIS A N 1
ATOM 1321 C CA . HIS A 1 171 ? 15.171 15.685 1.509 1.00 62.06 171 HIS A CA 1
ATOM 1322 C C . HIS A 1 171 ? 14.014 15.493 2.502 1.00 62.06 171 HIS A C 1
ATOM 1324 O O . HIS A 1 171 ? 12.921 15.996 2.259 1.00 62.06 171 HIS A O 1
ATOM 1330 N N . LEU A 1 172 ? 14.271 14.880 3.664 1.00 62.22 172 LEU A N 1
ATOM 1331 C CA . LEU A 1 172 ? 13.297 14.768 4.757 1.00 62.22 172 LEU A CA 1
ATOM 1332 C C . LEU A 1 172 ? 12.862 16.142 5.275 1.00 62.22 172 LEU A C 1
ATOM 1334 O O . LEU A 1 172 ? 11.668 16.393 5.405 1.00 62.22 172 LEU A O 1
ATOM 1338 N N . GLU A 1 173 ? 13.812 17.050 5.500 1.00 69.81 173 GLU A N 1
ATOM 1339 C CA . GLU A 1 173 ? 13.512 18.429 5.910 1.00 69.81 173 GLU A CA 1
ATOM 1340 C C . GLU A 1 173 ? 12.649 19.156 4.868 1.00 69.81 173 GLU A C 1
ATOM 1342 O O . GLU A 1 173 ? 11.696 19.850 5.219 1.00 69.81 173 GLU A O 1
ATOM 1347 N N . ALA A 1 174 ? 12.931 18.963 3.575 1.00 70.00 174 ALA A N 1
ATOM 1348 C CA . ALA A 1 174 ? 12.132 19.545 2.501 1.00 70.00 174 ALA A CA 1
ATOM 1349 C C . ALA A 1 174 ? 10.710 18.960 2.439 1.00 70.00 174 ALA A C 1
ATOM 1351 O O . ALA A 1 174 ? 9.755 19.721 2.295 1.00 70.00 174 ALA A O 1
ATOM 1352 N N . VAL A 1 175 ? 10.550 17.639 2.587 1.00 66.56 175 VAL A N 1
ATOM 1353 C CA . VAL A 1 175 ? 9.232 16.982 2.575 1.00 66.56 175 VAL A CA 1
ATOM 1354 C C . VAL A 1 175 ? 8.403 17.380 3.795 1.00 66.56 175 VAL A C 1
ATOM 1356 O O . VAL A 1 175 ? 7.249 17.772 3.632 1.00 66.56 175 VAL A O 1
ATOM 1359 N N . LEU A 1 176 ? 8.988 17.370 4.997 1.00 67.50 176 LEU A N 1
ATOM 1360 C CA . LEU A 1 176 ? 8.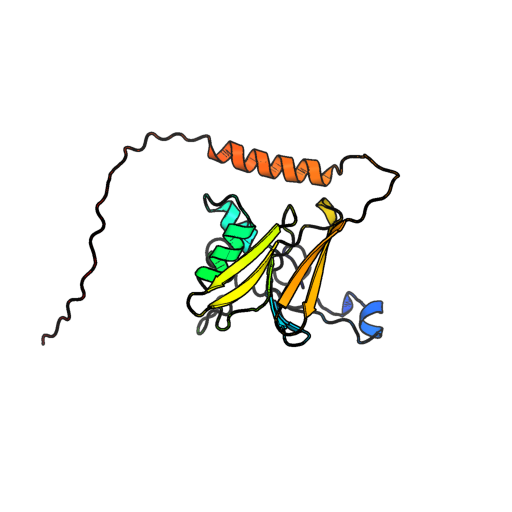310 17.820 6.218 1.00 67.50 176 LEU A CA 1
ATOM 1361 C C . LEU A 1 176 ? 7.912 19.298 6.131 1.00 67.50 176 LEU A C 1
ATOM 1363 O O . LEU A 1 176 ? 6.835 19.678 6.587 1.00 67.50 176 LEU A O 1
ATOM 1367 N N . LYS A 1 177 ? 8.750 20.137 5.510 1.00 71.38 177 LYS A N 1
ATOM 1368 C CA . LYS A 1 177 ? 8.426 21.544 5.267 1.00 71.38 177 LYS A CA 1
ATOM 1369 C C . LYS A 1 177 ? 7.270 21.703 4.277 1.00 71.38 177 LYS A C 1
ATOM 1371 O O . LYS A 1 177 ? 6.363 22.478 4.550 1.00 71.38 177 LYS A O 1
ATOM 1376 N N . MET A 1 178 ? 7.255 20.944 3.180 1.00 68.06 178 MET A N 1
ATOM 1377 C CA . MET A 1 178 ? 6.137 20.953 2.225 1.00 68.06 178 MET A CA 1
ATOM 1378 C C . MET A 1 178 ? 4.828 20.444 2.845 1.00 68.06 178 MET A C 1
ATOM 1380 O O . MET A 1 178 ? 3.762 20.937 2.489 1.00 68.06 178 MET A O 1
ATOM 1384 N N . GLN A 1 179 ? 4.898 19.488 3.776 1.00 62.91 179 GLN A N 1
ATOM 1385 C CA . GLN A 1 179 ? 3.728 18.998 4.510 1.00 62.91 179 GLN A CA 1
ATOM 1386 C C . GLN A 1 179 ? 3.176 20.058 5.471 1.00 62.91 179 GLN A C 1
ATOM 1388 O O . GLN A 1 179 ? 1.980 20.333 5.426 1.00 62.91 179 GLN A O 1
ATOM 1393 N N . LYS A 1 180 ? 4.042 20.735 6.238 1.00 61.19 180 LYS A N 1
ATOM 1394 C CA . LYS A 1 180 ? 3.645 21.846 7.124 1.00 61.19 180 LYS A CA 1
ATOM 1395 C C . LYS A 1 180 ? 3.112 23.065 6.369 1.00 61.19 180 LYS A C 1
ATOM 1397 O O . LYS A 1 180 ? 2.127 23.661 6.778 1.00 61.19 180 LYS A O 1
ATOM 1402 N N . GLU A 1 181 ? 3.721 23.423 5.238 1.00 58.56 181 GLU A N 1
ATOM 1403 C CA . GLU A 1 181 ? 3.231 24.521 4.388 1.00 58.56 181 GLU A CA 1
ATOM 1404 C C . GLU A 1 181 ? 1.882 24.189 3.717 1.00 58.56 181 GLU A C 1
ATOM 1406 O O . GLU A 1 181 ? 1.137 25.098 3.345 1.00 58.56 181 GLU A O 1
ATOM 1411 N N . GLY A 1 182 ? 1.565 22.900 3.545 1.00 52.56 182 GLY A N 1
ATOM 1412 C CA . GLY A 1 182 ? 0.242 22.434 3.129 1.00 52.56 182 GLY A CA 1
ATOM 1413 C C . GLY A 1 182 ? -0.810 22.584 4.231 1.00 52.56 182 GLY A C 1
ATOM 1414 O O . GLY A 1 182 ? -1.928 22.996 3.936 1.00 52.56 182 GLY A O 1
ATOM 1415 N N . GLU A 1 183 ? -0.438 22.321 5.487 1.00 51.31 183 GLU A N 1
ATOM 1416 C CA . GLU A 1 183 ? -1.295 22.519 6.667 1.00 51.31 183 GLU A CA 1
ATOM 1417 C C . GLU A 1 183 ? -1.572 24.013 6.931 1.00 51.31 183 GLU A C 1
ATOM 1419 O O . GLU A 1 183 ? -2.727 24.404 7.086 1.00 51.31 183 GLU A O 1
ATOM 1424 N N . GLU A 1 184 ? -0.554 24.883 6.871 1.00 45.59 184 GLU A N 1
ATOM 1425 C CA . GLU A 1 184 ? -0.709 26.333 7.116 1.00 45.59 184 GLU A CA 1
ATOM 1426 C C . GLU A 1 184 ? -1.537 27.056 6.036 1.00 45.59 184 GLU A C 1
ATOM 1428 O O . GLU A 1 184 ? -2.169 28.078 6.305 1.00 45.59 184 GLU A O 1
ATOM 1433 N N . LYS A 1 185 ? -1.587 26.531 4.805 1.00 44.41 185 LYS A N 1
ATOM 1434 C CA . LYS A 1 185 ? -2.452 27.081 3.744 1.00 44.41 185 LYS A CA 1
ATOM 1435 C C . LYS A 1 185 ? -3.928 26.707 3.905 1.00 44.41 185 LYS A C 1
ATOM 1437 O O . LYS A 1 185 ? -4.761 27.348 3.268 1.00 44.41 185 LYS A O 1
ATOM 1442 N N . GLY A 1 186 ? -4.253 25.724 4.750 1.00 42.38 186 GLY A N 1
ATOM 1443 C CA . GLY A 1 186 ? -5.627 25.364 5.114 1.00 42.38 186 GLY A CA 1
ATOM 1444 C C . GLY A 1 186 ? -6.244 26.260 6.195 1.00 42.38 186 GLY A C 1
ATOM 1445 O O . GLY A 1 186 ? -7.464 26.326 6.301 1.00 42.38 186 GLY A O 1
ATOM 1446 N N . GLU A 1 187 ? -5.434 27.003 6.958 1.00 40.50 187 GLU A N 1
ATOM 1447 C CA . GLU A 1 187 ? -5.909 27.906 8.026 1.00 40.50 187 GLU A CA 1
ATOM 1448 C C . GLU A 1 187 ? -6.166 29.353 7.546 1.00 40.50 187 GLU A C 1
ATOM 1450 O O . GLU A 1 187 ? -6.513 30.234 8.333 1.00 40.50 187 GLU A O 1
ATOM 1455 N N . GLY A 1 188 ? -6.009 29.617 6.244 1.00 38.00 188 GLY A N 1
ATOM 1456 C CA . GLY A 1 188 ? -5.956 30.963 5.668 1.00 38.00 188 GLY A CA 1
ATOM 1457 C C . GLY A 1 188 ? -7.222 31.500 4.995 1.00 38.00 188 GLY A C 1
ATOM 1458 O O . GLY A 1 188 ? -7.114 32.519 4.317 1.00 38.00 188 GLY A O 1
ATOM 1459 N N . ASP A 1 189 ? -8.389 30.869 5.149 1.00 41.50 189 ASP A N 1
ATOM 1460 C CA . ASP A 1 189 ? -9.664 31.471 4.726 1.00 41.50 189 ASP A CA 1
ATOM 1461 C C . ASP A 1 189 ? -10.764 31.194 5.760 1.00 41.50 189 ASP A C 1
ATOM 1463 O O . ASP A 1 189 ? -11.637 30.343 5.603 1.00 41.50 189 ASP A O 1
ATOM 1467 N N . GLY A 1 190 ? -10.680 31.913 6.883 1.00 35.94 190 GLY A N 1
ATOM 1468 C CA . GLY A 1 190 ? -11.740 32.006 7.884 1.00 35.94 190 GLY A CA 1
ATOM 1469 C C . GLY A 1 190 ? -12.928 32.806 7.352 1.00 35.94 190 GLY A C 1
ATOM 1470 O O . GLY A 1 190 ? -13.200 33.911 7.825 1.00 35.94 190 GLY A O 1
ATOM 1471 N N . GLY A 1 191 ? -13.626 32.244 6.367 1.00 34.50 191 GLY A N 1
ATOM 1472 C CA . GLY A 1 191 ? -14.971 32.640 5.980 1.00 34.50 191 GLY A CA 1
ATOM 1473 C C . GLY A 1 191 ? -15.937 32.316 7.117 1.00 34.50 191 GLY A C 1
ATOM 1474 O O . GLY A 1 191 ? -16.034 31.189 7.593 1.00 34.50 191 GLY A O 1
ATOM 1475 N N . GLN A 1 192 ? -16.615 33.342 7.605 1.00 40.19 192 GLN A N 1
ATOM 1476 C CA . GLN A 1 192 ? -17.508 33.294 8.752 1.00 40.19 192 GLN A CA 1
ATOM 1477 C C . GLN A 1 192 ? -18.790 32.517 8.398 1.00 40.19 192 GLN A C 1
ATOM 1479 O O . GLN A 1 192 ? -19.763 33.119 7.954 1.00 40.19 192 GLN A O 1
ATOM 1484 N N . GLU A 1 193 ? -18.812 31.194 8.586 1.00 37.25 193 GLU A N 1
ATOM 1485 C CA . GLU A 1 193 ? -20.026 30.389 8.390 1.00 37.25 193 GLU A CA 1
ATOM 1486 C C . GLU A 1 193 ? -20.767 30.123 9.705 1.00 37.25 193 GLU A C 1
ATOM 1488 O O . GLU A 1 193 ? -20.269 29.546 10.674 1.00 37.25 193 GLU A O 1
ATOM 1493 N N . SER A 1 194 ? -22.004 30.611 9.730 1.00 32.12 194 SER A N 1
ATOM 1494 C CA . SER A 1 194 ? -22.985 30.430 10.787 1.00 32.12 194 SER A CA 1
ATOM 1495 C C . SER A 1 194 ? -23.408 28.967 10.907 1.00 32.12 194 SER A C 1
ATOM 1497 O O . SER A 1 194 ? -23.915 28.374 9.958 1.00 32.12 194 SER A O 1
ATOM 1499 N N . ARG A 1 195 ? -23.275 28.429 12.120 1.00 28.44 195 ARG A N 1
ATOM 1500 C CA . ARG A 1 195 ? -23.801 27.139 12.578 1.00 28.44 195 ARG A CA 1
ATOM 1501 C C . ARG A 1 195 ? -25.303 27.016 12.287 1.00 28.44 195 ARG A C 1
ATOM 1503 O O . ARG A 1 195 ? -26.107 27.685 12.932 1.00 28.44 195 ARG A O 1
ATOM 1510 N N . ILE A 1 196 ? -25.671 26.139 11.354 1.00 31.42 196 ILE A N 1
ATOM 1511 C CA . ILE A 1 196 ? -27.040 25.638 11.197 1.00 31.42 196 ILE A CA 1
ATOM 1512 C C . ILE A 1 196 ? -27.059 24.226 11.786 1.00 31.42 196 ILE A C 1
ATOM 1514 O O . ILE A 1 196 ? -26.462 23.303 11.239 1.00 31.42 196 ILE A O 1
ATOM 1518 N N . GLU A 1 197 ? -27.709 24.073 12.938 1.00 30.28 197 GLU A N 1
ATOM 1519 C CA . GLU A 1 197 ? -28.061 22.766 13.496 1.00 30.28 197 GLU A CA 1
ATOM 1520 C C . GLU A 1 197 ? -29.214 22.193 12.659 1.00 30.28 197 GLU A C 1
ATOM 1522 O O . GLU A 1 197 ? -30.324 22.720 12.682 1.00 30.28 197 GLU A O 1
ATOM 1527 N N . GLY A 1 198 ? -28.926 21.160 11.864 1.00 30.28 198 GLY A N 1
ATOM 1528 C CA . GLY A 1 198 ? -29.910 20.423 11.073 1.00 30.28 198 GLY A CA 1
ATOM 1529 C C . GLY A 1 198 ? -30.174 19.058 11.696 1.00 30.28 198 GLY A C 1
ATOM 1530 O O . GLY A 1 198 ? -29.289 18.205 11.730 1.00 30.28 198 GLY A O 1
ATOM 1531 N N . GLU A 1 199 ? -31.387 18.878 12.211 1.00 30.22 199 GLU A N 1
ATOM 1532 C CA . GLU A 1 199 ? -31.912 17.631 12.762 1.00 30.22 199 GLU A CA 1
ATOM 1533 C C . GLU A 1 199 ? -31.856 16.483 11.742 1.00 30.22 199 GLU A C 1
ATOM 1535 O O . GLU A 1 199 ? -32.252 16.626 10.584 1.00 30.22 199 GLU A O 1
ATOM 1540 N N . MET A 1 200 ? -31.411 15.309 12.201 1.00 32.03 200 MET A N 1
ATOM 1541 C CA . MET A 1 200 ? -31.518 14.058 11.454 1.00 32.03 200 MET A CA 1
ATOM 1542 C C . MET A 1 200 ? -32.987 13.734 11.182 1.00 32.03 200 MET A C 1
ATOM 1544 O O . MET A 1 200 ? -33.731 13.402 12.105 1.00 32.03 200 MET A O 1
ATOM 1548 N N . THR A 1 201 ? -33.390 13.759 9.913 1.00 28.53 201 THR A N 1
ATOM 1549 C CA . THR A 1 201 ? -34.651 13.154 9.483 1.00 28.53 201 THR A CA 1
ATOM 1550 C C . THR A 1 201 ? -34.377 11.827 8.789 1.00 28.53 201 THR A C 1
ATOM 1552 O O . THR A 1 201 ? -33.703 11.734 7.767 1.00 28.53 201 THR A O 1
ATOM 1555 N N . LEU A 1 202 ? -34.895 10.790 9.434 1.00 28.59 202 LEU A N 1
ATOM 1556 C CA . LEU A 1 202 ? -34.940 9.395 9.037 1.00 28.59 202 LEU A CA 1
ATOM 1557 C C . LEU A 1 202 ? -35.722 9.275 7.715 1.00 28.59 202 LEU A C 1
ATOM 1559 O O . LEU A 1 202 ? -36.914 9.577 7.689 1.00 28.59 202 LEU A O 1
ATOM 1563 N N . LEU A 1 203 ? -35.083 8.853 6.619 1.00 29.20 203 LEU A N 1
ATOM 1564 C CA . LEU A 1 203 ? -35.810 8.512 5.393 1.00 29.20 203 LEU A CA 1
ATOM 1565 C C . LEU A 1 203 ? -36.497 7.159 5.587 1.00 29.20 203 LEU A C 1
ATOM 1567 O O . LEU A 1 203 ? -35.872 6.100 5.531 1.00 29.20 203 LEU A O 1
ATOM 1571 N N . HIS A 1 204 ? -37.798 7.225 5.862 1.00 30.78 204 HIS A N 1
ATOM 1572 C CA . HIS A 1 204 ? -38.709 6.098 5.756 1.00 30.78 204 HIS A CA 1
ATOM 1573 C C . HIS A 1 204 ? -39.002 5.805 4.281 1.00 30.78 204 HIS A C 1
ATOM 1575 O O . HIS A 1 204 ? -39.316 6.708 3.509 1.00 30.78 204 HIS A O 1
ATOM 1581 N N . LEU A 1 205 ? -38.909 4.520 3.938 1.00 34.59 205 LEU A N 1
ATOM 1582 C CA . LEU A 1 205 ? -39.469 3.907 2.740 1.00 34.59 205 LEU A CA 1
ATOM 1583 C C . LEU A 1 205 ? -40.947 4.283 2.577 1.00 34.59 205 LEU A C 1
ATOM 1585 O O . LEU A 1 205 ? -41.724 4.114 3.518 1.00 34.59 205 LEU A O 1
ATOM 1589 N N . MET A 1 206 ? -41.323 4.709 1.375 1.00 34.41 206 MET A N 1
ATOM 1590 C CA . MET A 1 206 ? -42.683 4.577 0.870 1.00 34.41 206 MET A CA 1
ATOM 1591 C C . MET A 1 206 ? -42.608 3.962 -0.523 1.00 34.41 206 MET A C 1
ATOM 1593 O O . MET A 1 206 ? -41.965 4.500 -1.423 1.00 34.41 206 MET A O 1
ATOM 1597 N N . ASP A 1 207 ? -43.194 2.772 -0.603 1.00 37.53 207 ASP A N 1
ATOM 1598 C CA . ASP A 1 207 ? -43.660 2.125 -1.815 1.00 37.53 207 ASP A CA 1
ATOM 1599 C C . ASP A 1 207 ? -44.694 3.037 -2.488 1.00 37.53 207 ASP A C 1
ATOM 1601 O O . ASP A 1 207 ? -45.631 3.471 -1.821 1.00 37.53 207 ASP A O 1
ATOM 1605 N N . ASP A 1 208 ? -44.540 3.283 -3.787 1.00 39.28 208 ASP A N 1
ATOM 1606 C CA . ASP A 1 208 ? -45.624 3.764 -4.644 1.00 39.28 208 ASP A CA 1
ATOM 1607 C C . ASP A 1 208 ? -45.855 2.700 -5.728 1.00 39.28 208 ASP A C 1
ATOM 1609 O O . ASP A 1 208 ? -45.175 2.651 -6.758 1.00 39.28 208 ASP A O 1
ATOM 1613 N N . ASP A 1 209 ? -46.797 1.805 -5.429 1.00 42.72 209 ASP A N 1
ATOM 1614 C CA . ASP A 1 209 ? -47.737 1.286 -6.418 1.00 42.72 209 ASP A CA 1
ATOM 1615 C C . ASP A 1 209 ? -48.590 2.472 -6.915 1.00 42.72 209 ASP A C 1
ATOM 1617 O O . ASP A 1 209 ? -49.103 3.223 -6.089 1.00 42.72 209 ASP A O 1
ATOM 1621 N N . ASP A 1 210 ? -48.711 2.663 -8.232 1.00 44.53 210 ASP A N 1
ATOM 1622 C CA . ASP A 1 210 ? -49.996 2.860 -8.935 1.00 44.53 210 ASP A CA 1
ATOM 1623 C C . ASP A 1 210 ? -49.789 3.290 -10.408 1.00 44.53 210 ASP A C 1
ATOM 1625 O O . ASP A 1 210 ? -49.204 4.327 -10.725 1.00 44.53 210 ASP A O 1
ATOM 1629 N N . ASP A 1 211 ? -50.263 2.400 -11.284 1.00 44.50 211 ASP A N 1
ATOM 1630 C CA . ASP A 1 211 ? -50.995 2.577 -12.548 1.00 44.50 211 ASP A CA 1
ATOM 1631 C C . ASP A 1 211 ? -51.028 3.955 -13.261 1.00 44.50 211 ASP A C 1
ATOM 1633 O O . ASP A 1 211 ? -51.618 4.918 -12.772 1.00 44.50 211 ASP A O 1
ATOM 1637 N N . ASP A 1 212 ? -50.514 3.987 -14.503 1.00 44.00 212 ASP A N 1
ATOM 1638 C CA . ASP A 1 212 ? -51.281 4.227 -15.756 1.00 44.00 212 ASP A CA 1
ATOM 1639 C C . ASP A 1 212 ? -50.404 4.018 -17.017 1.00 44.00 212 ASP A C 1
ATOM 1641 O O . ASP A 1 212 ? -49.305 4.618 -17.117 1.00 44.00 212 ASP A O 1
#

pLDDT: mean 83.61, std 22.07, range [28.44, 98.69]

Radius of gyration: 21.2 Å; chains: 1; bounding box: 80×52×34 Å

InterPro domains:
  IPR007185 DNA polymerase alpha/delta/epsilon, subunit B [PF04042] (1-117)
  IPR024826 DNA polymerase delta/II small subunit family [PTHR10416] (1-158)

Foldseek 3Di:
DDDCPDPFDNAPFTDFDDCVVPPPVVVVVPDDTATAQDWDADPNFTETEGAAPQLVQCCLVDPDDDSQVSQVVCVVVQFSRPCPPPRGGHDDDDPDDPRGRPDRGQEYEYHAAQDWDWDWDADPVRRIHIYIYAHDCLQQVKGKDWDDDPPDIDIDIDHDDDPPDPPHNVVNVVVVVVVVVSVVVVVPDPDPDDDDDDDDDDDDDDDDDDDD

Secondary structure (DSSP, 8-state):
---TTSSS-SSBSBPPPPGGG-HHHHTTT------BSEEEEETTEEEEEESSHHHHHHHHTSS---HHHHHHHHHHTTBS-TTTTTTS-B---SS--TTB--S--SEEEEEEESS-EEEEEE-TTS-EEEEEEEE-HHHH-EEEEEEEETTEEEEEEEE---TT-----HHHHHHHHHHHHHHHTTSS------------------------